Protein AF-A0AAV4Q540-F1 (afdb_monomer)

Secondary structure (DSSP, 8-state):
-HHHHHHHHS-GGGSTTHHHHHHHHHHHHHHHHHHHH--S-TTS-TT--HHHHHHHHHH----TTSPPPPP-HHHHHT-HHHHHHHHHHHHHHHHHHHHHHHHHHHHHHTS---HHHHHHHTTHHHHHHHHHHHHHHHHHHHHHHTT-S--S-HHHHHHHHHHHTTTSHHHHHHHHHHHHHHHHHSS---HHHHHHHHHHHHHHHHHHHHHHHHH---PPPGGGS---HHHHHHS-HHHHHHH--

Foldseek 3Di:
DLVLVVQQVPCPPNRNCRSVVVVVVVVVVVVVVCVLQDDPDPVPGPPDDPVVVCVVVVPDPDDPVADQFPDPVVCLVPDLLNVLVVLLVLLVVLLVVCLLPVQLVCCCPVVVDDSNVSVVVSCVVVVVVVVVVVVVVVVVVVCVVVVVDDPDPPPPVVVVCVVVVPDPDVCVSVVVSCVQCCVLPVPDNDPVSVVVVNVVSVVSNVVSVVSCVVRVDSDDDPSPDRPPPVVLVPDDPVVVVVRPD

Radius of gyration: 24.54 Å; Cα contacts (8 Å, |Δi|>4): 110; chains: 1; bounding box: 52×43×63 Å

Sequence (245 aa):
MPLTAFLCDSGLFGGWPSAFYIIGLFGCLWFIMWSTLVTDSPLTHPLISKEELRYITSNQKVNHTVKAPPVPWKKIMLSVPFWIVVLCKTCQDWSFYTMMTDLPTFFGTVLHFPIQENGFFSSLPHVIQTIVGIIVSFVADFLIRRGIFFSHFCKEILQFCVRIWRCSWLSGCLSGRMRLVGALTEEQNTLHQWRIVFIITSVLLVIASFAFIFFSSSEKQDWSDPISSEVILDLPEETKKRKTI

Mean predicted aligned error: 13.21 Å

Organism: Caerostris extrusa (NCBI:txid172846)

pLDDT: mean 71.36, std 13.21, range [33.53, 96.0]

Nearest PDB structures (foldseek):
  7eeb-assembly1_L  TM=5.251E-01  e=8.190E+00  Mus musculus

Solvent-accessible surface area (backbone atoms only — not comparable to full-atom values): 14421 Å² total; per-residue (Å²): 83,47,68,54,50,49,35,36,68,41,66,56,76,74,13,64,60,30,43,55,53,54,54,49,52,52,49,52,55,49,48,56,50,47,68,73,74,59,63,101,42,82,90,76,38,90,86,65,51,74,65,57,52,49,55,53,58,74,70,51,89,68,64,89,87,58,81,77,75,79,81,61,60,68,64,50,75,70,33,66,54,49,55,49,50,52,51,34,51,50,43,50,50,51,46,51,49,47,53,69,59,49,47,49,46,45,37,45,70,68,67,62,44,57,70,59,60,36,21,46,61,63,36,46,66,56,53,50,50,51,54,51,51,51,53,51,49,54,50,49,56,52,35,47,75,68,67,52,87,68,73,82,65,70,69,67,51,59,59,53,50,61,64,58,57,74,75,64,63,52,60,55,55,51,49,51,47,52,51,52,53,45,74,58,47,74,85,62,83,43,74,70,51,54,50,51,56,52,48,54,46,49,52,52,42,51,54,35,51,51,50,38,71,76,57,57,72,75,72,82,57,84,85,72,57,78,81,52,74,66,63,62,71,74,45,60,70,75,58,53,64,70,70,74,111

Structure (mmCIF, N/CA/C/O backbone):
data_AF-A0AAV4Q540-F1
#
_entry.id   AF-A0AAV4Q540-F1
#
loop_
_atom_site.group_PDB
_atom_site.id
_atom_site.type_symbol
_atom_site.label_atom_id
_atom_site.label_alt_id
_atom_site.label_comp_id
_atom_site.label_asym_id
_atom_site.label_entity_id
_atom_site.label_seq_id
_atom_site.pdbx_PDB_ins_code
_atom_site.Cartn_x
_atom_site.Cartn_y
_atom_site.Cartn_z
_atom_site.occupancy
_atom_site.B_iso_or_equiv
_atom_site.auth_seq_id
_atom_site.auth_comp_id
_atom_site.auth_asym_id
_atom_site.auth_atom_id
_atom_site.pdbx_PDB_model_num
ATOM 1 N N . MET A 1 1 ? 6.873 -9.665 -11.717 1.00 62.09 1 MET A N 1
ATOM 2 C CA . MET A 1 1 ? 5.972 -10.839 -11.660 1.00 62.09 1 MET A CA 1
ATOM 3 C C . MET A 1 1 ? 6.557 -11.947 -12.528 1.00 62.09 1 MET A C 1
ATOM 5 O O . MET A 1 1 ? 6.258 -12.012 -13.714 1.00 62.09 1 MET A O 1
ATOM 9 N N . PRO A 1 2 ? 7.443 -12.781 -11.966 1.00 73.62 2 PRO A N 1
ATOM 10 C CA . PRO A 1 2 ? 8.147 -13.805 -12.739 1.00 73.62 2 PRO A CA 1
ATOM 11 C C . PRO A 1 2 ? 7.210 -14.931 -13.200 1.00 73.62 2 PRO A C 1
ATOM 13 O O . PRO A 1 2 ? 7.330 -15.406 -14.321 1.00 73.62 2 PRO A O 1
ATOM 16 N N . LEU A 1 3 ? 6.215 -15.292 -12.379 1.00 76.38 3 LEU A N 1
ATOM 17 C CA . LEU A 1 3 ? 5.250 -16.346 -12.703 1.00 76.38 3 LEU A CA 1
ATOM 18 C C . LEU A 1 3 ? 4.391 -15.998 -13.925 1.00 76.38 3 LEU A C 1
ATOM 20 O O . LEU A 1 3 ? 4.213 -16.828 -14.803 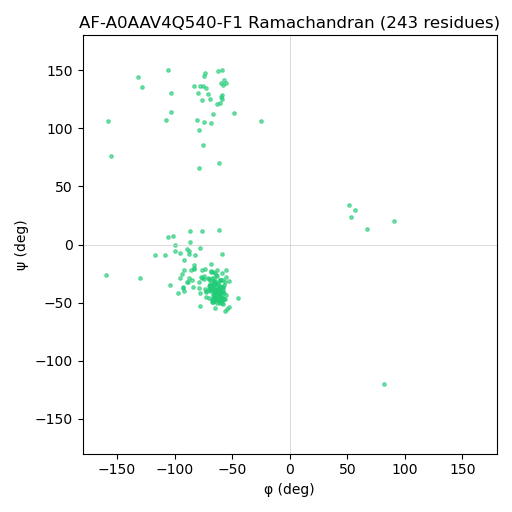1.00 76.38 3 LEU A O 1
ATOM 24 N N . THR A 1 4 ? 3.888 -14.765 -14.015 1.00 77.31 4 THR A N 1
ATOM 25 C CA . THR A 1 4 ? 3.089 -14.336 -15.173 1.00 77.31 4 THR A CA 1
ATOM 26 C C . THR A 1 4 ? 3.947 -14.205 -16.427 1.00 77.31 4 THR A C 1
ATOM 28 O O . THR A 1 4 ? 3.483 -14.553 -17.502 1.00 77.31 4 THR A O 1
ATOM 31 N N . ALA A 1 5 ? 5.202 -13.756 -16.298 1.00 74.06 5 ALA A N 1
ATOM 32 C CA . ALA A 1 5 ? 6.140 -13.701 -17.420 1.00 74.06 5 ALA A CA 1
ATOM 33 C C . ALA A 1 5 ? 6.444 -15.103 -17.974 1.00 74.06 5 ALA A C 1
ATOM 35 O O . ALA A 1 5 ? 6.421 -15.296 -19.184 1.00 74.06 5 ALA A O 1
ATOM 36 N N . PHE A 1 6 ? 6.645 -16.086 -17.092 1.00 79.50 6 PHE A N 1
ATOM 37 C CA . PHE A 1 6 ? 6.820 -17.488 -17.473 1.00 79.50 6 PHE A CA 1
ATOM 38 C C . PHE A 1 6 ? 5.565 -18.071 -18.140 1.00 79.50 6 PHE A C 1
ATOM 40 O O . PHE A 1 6 ? 5.662 -18.717 -19.178 1.00 79.50 6 PHE A O 1
ATOM 47 N N . LEU A 1 7 ? 4.380 -17.799 -17.582 1.00 77.50 7 LEU A N 1
ATOM 48 C CA . LEU A 1 7 ? 3.105 -18.284 -18.122 1.00 77.50 7 LEU A CA 1
ATOM 49 C C . LEU A 1 7 ? 2.780 -17.713 -19.509 1.00 77.50 7 LEU A C 1
ATOM 51 O O . LEU A 1 7 ? 2.202 -18.417 -20.331 1.00 77.50 7 LEU A O 1
ATOM 55 N N . CYS A 1 8 ? 3.157 -16.462 -19.784 1.00 74.62 8 CYS A N 1
ATOM 56 C CA . CYS A 1 8 ? 2.975 -15.853 -21.102 1.00 74.62 8 CYS A CA 1
ATOM 57 C C . CYS A 1 8 ? 3.883 -16.463 -22.184 1.00 74.62 8 CYS A C 1
ATOM 59 O O . CYS A 1 8 ? 3.490 -16.474 -23.348 1.00 74.62 8 CYS A O 1
ATOM 61 N N . ASP A 1 9 ? 5.076 -16.934 -21.808 1.00 73.44 9 ASP A N 1
ATOM 62 C CA . ASP A 1 9 ? 6.059 -17.544 -22.717 1.00 73.44 9 ASP A CA 1
ATOM 63 C C . ASP A 1 9 ? 5.767 -19.034 -22.955 1.00 73.44 9 ASP A C 1
ATOM 65 O O . ASP A 1 9 ? 5.882 -19.552 -24.067 1.00 73.44 9 ASP A O 1
ATOM 69 N N . SER A 1 10 ? 5.294 -19.733 -21.920 1.00 72.69 10 SER A N 1
ATOM 70 C CA . SER A 1 10 ? 4.793 -21.092 -22.069 1.00 72.69 10 SER A CA 1
ATOM 71 C C . SER A 1 10 ? 3.517 -21.063 -22.919 1.00 72.69 10 SER A C 1
ATOM 73 O O . SER A 1 10 ? 2.487 -20.578 -22.465 1.00 72.69 10 SER A O 1
ATOM 75 N N . GLY A 1 11 ? 3.534 -21.612 -24.137 1.00 71.06 11 GLY A N 1
ATOM 76 C CA . GLY A 1 11 ? 2.361 -21.678 -25.033 1.00 71.06 11 GLY A CA 1
ATOM 77 C C . GLY A 1 11 ? 1.147 -22.476 -24.507 1.00 71.06 11 GLY A C 1
ATOM 78 O O . GLY A 1 11 ? 0.224 -22.776 -25.263 1.00 71.06 11 GLY A O 1
ATOM 79 N N . LEU A 1 12 ? 1.126 -22.830 -23.220 1.00 64.62 12 LEU A N 1
ATOM 80 C CA . LEU A 1 12 ? -0.008 -23.409 -22.508 1.00 64.62 12 LEU A CA 1
ATOM 81 C C . LEU A 1 12 ? -1.214 -22.456 -22.578 1.00 64.62 12 LEU A C 1
ATOM 83 O O . LEU A 1 12 ? -1.104 -21.274 -22.276 1.00 64.62 12 LEU A O 1
ATOM 87 N N . PHE A 1 13 ? -2.377 -22.969 -22.990 1.00 66.69 13 PHE A N 1
ATOM 88 C CA . PHE A 1 13 ? -3.653 -22.231 -23.063 1.00 66.69 13 PHE A CA 1
ATOM 89 C C . PHE A 1 13 ? -3.655 -20.949 -23.924 1.00 66.69 13 PHE A C 1
ATOM 91 O O . PHE A 1 13 ? -4.435 -20.033 -23.669 1.00 66.69 13 PHE A O 1
ATOM 98 N N . GLY A 1 14 ? -2.822 -20.887 -24.970 1.00 73.94 14 GLY A N 1
ATOM 99 C CA . GLY A 1 14 ? -2.848 -19.784 -25.941 1.00 73.94 14 GLY A CA 1
ATOM 100 C C . GLY A 1 14 ? -1.928 -18.603 -25.610 1.00 73.94 14 GLY A C 1
ATOM 101 O O . GLY A 1 14 ? -2.143 -17.508 -26.129 1.00 73.94 14 GLY A O 1
ATOM 102 N N . GLY A 1 15 ? -0.908 -18.807 -24.768 1.00 81.94 15 GLY A N 1
ATOM 103 C CA . GLY A 1 15 ? 0.099 -17.793 -24.436 1.00 81.94 15 GLY A CA 1
ATOM 104 C C . GLY A 1 15 ? -0.398 -16.826 -23.363 1.00 81.94 15 GLY A C 1
ATOM 105 O O . GLY A 1 15 ? -0.749 -17.244 -22.263 1.00 81.94 15 GLY A O 1
ATOM 106 N N . TRP A 1 16 ? -0.466 -15.530 -23.676 1.00 78.88 16 TRP A N 1
ATOM 107 C CA . TRP A 1 16 ? -0.821 -14.469 -22.720 1.00 78.88 16 TRP A CA 1
ATOM 108 C C . TRP A 1 16 ? -2.184 -14.615 -21.991 1.00 78.88 16 TRP A C 1
ATOM 110 O O . TRP A 1 16 ? -2.255 -14.205 -20.828 1.00 78.88 16 TRP A O 1
ATOM 120 N N . PRO A 1 17 ? -3.260 -15.205 -22.569 1.00 87.00 17 PRO A N 1
ATOM 121 C CA . PRO A 1 17 ? -4.539 -15.367 -21.870 1.00 87.00 17 PRO A CA 1
ATOM 122 C C . PRO A 1 17 ? -4.473 -16.361 -20.700 1.00 87.00 17 PRO A C 1
ATOM 124 O O . PRO A 1 17 ? -5.275 -16.276 -19.769 1.00 87.00 17 PRO A O 1
ATOM 127 N N . SER A 1 18 ? -3.502 -17.281 -20.710 1.00 85.56 18 SER A N 1
ATOM 128 C CA . SER A 1 18 ? -3.337 -18.323 -19.686 1.00 85.56 18 SER A CA 1
ATOM 129 C C . SER A 1 18 ? -3.158 -17.747 -18.277 1.00 85.56 18 SER A C 1
ATOM 131 O O . SER A 1 18 ? -3.726 -18.265 -17.311 1.00 85.56 18 SER A O 1
ATOM 133 N N . ALA A 1 19 ? -2.452 -16.617 -18.168 1.00 84.69 19 ALA A N 1
ATOM 134 C CA . ALA A 1 19 ? -2.230 -15.913 -16.913 1.00 84.69 19 ALA A CA 1
ATOM 135 C C . ALA A 1 19 ? -3.553 -15.462 -16.268 1.00 84.69 19 ALA A C 1
ATOM 137 O O . ALA A 1 19 ? -3.707 -15.552 -15.050 1.00 84.69 19 ALA A O 1
ATOM 138 N N . PHE A 1 20 ? -4.533 -15.040 -17.074 1.00 86.81 20 PHE A N 1
ATOM 139 C CA . PHE A 1 20 ? -5.841 -14.603 -16.583 1.00 86.81 20 PHE A CA 1
ATOM 140 C C . PHE A 1 20 ? -6.693 -15.778 -16.109 1.00 86.81 20 PHE A C 1
ATOM 142 O O . PHE A 1 20 ? -7.334 -15.678 -15.063 1.00 86.81 20 PHE A O 1
ATOM 149 N N . TYR A 1 21 ? -6.671 -16.902 -16.830 1.00 89.00 21 TYR A N 1
ATOM 150 C CA . TYR A 1 21 ? -7.435 -18.089 -16.444 1.00 89.00 21 TYR A CA 1
ATOM 151 C C . TYR A 1 21 ? -6.933 -18.701 -15.134 1.00 89.00 21 TYR A C 1
ATOM 153 O O . TYR A 1 21 ? -7.740 -19.011 -14.259 1.00 89.00 21 TYR A O 1
ATOM 161 N N . ILE A 1 22 ? -5.613 -18.827 -14.963 1.00 88.38 22 ILE A N 1
ATOM 162 C CA . ILE A 1 22 ? -5.016 -19.424 -13.758 1.00 88.38 22 ILE A CA 1
ATOM 163 C C . ILE A 1 22 ? -5.273 -18.545 -12.528 1.00 88.38 22 ILE A C 1
ATOM 165 O O . ILE A 1 22 ? -5.728 -19.042 -11.496 1.00 88.38 22 ILE A O 1
ATOM 169 N N . ILE A 1 23 ? -5.028 -17.233 -12.636 1.00 88.81 23 ILE A N 1
ATOM 170 C CA . ILE A 1 23 ? -5.260 -16.289 -11.531 1.00 88.81 23 ILE A CA 1
ATOM 171 C C . ILE A 1 23 ? -6.759 -16.187 -11.217 1.00 88.81 23 ILE A C 1
ATOM 173 O O . ILE A 1 23 ? -7.139 -16.154 -10.047 1.00 88.81 23 ILE A O 1
ATOM 177 N N . GLY A 1 24 ? -7.614 -16.186 -12.244 1.00 90.88 24 GLY A N 1
ATOM 178 C CA . GLY A 1 24 ? -9.067 -16.172 -12.088 1.00 90.88 24 GLY A CA 1
ATOM 179 C C . GLY A 1 24 ? -9.589 -17.408 -11.354 1.00 90.88 24 GLY A C 1
ATOM 180 O O . GLY A 1 24 ? -10.329 -17.270 -10.382 1.00 90.88 24 GLY A O 1
ATOM 181 N N . LEU A 1 25 ? -9.146 -18.606 -11.749 1.00 93.56 25 LEU A N 1
ATOM 182 C CA . LEU A 1 25 ? -9.523 -19.858 -11.088 1.00 93.56 25 LEU A CA 1
ATOM 183 C C . LEU A 1 25 ? -9.072 -19.880 -9.623 1.00 93.56 25 LEU A C 1
ATOM 185 O O . LEU A 1 25 ? -9.858 -20.229 -8.742 1.00 93.56 25 LEU A O 1
ATOM 189 N N . PHE A 1 26 ? -7.834 -19.462 -9.353 1.00 94.00 26 PHE A N 1
ATOM 190 C CA . PHE A 1 26 ? -7.331 -19.344 -7.987 1.00 94.00 26 PHE A CA 1
ATOM 191 C C . PHE A 1 26 ? -8.172 -18.363 -7.157 1.00 94.00 26 PHE A C 1
ATOM 193 O O . PHE A 1 26 ? -8.517 -18.661 -6.015 1.00 94.00 26 PHE A O 1
ATOM 200 N N . GLY A 1 27 ? -8.577 -17.233 -7.746 1.00 93.81 27 GLY A N 1
ATOM 201 C CA . GLY A 1 27 ? -9.483 -16.271 -7.120 1.00 93.81 27 GLY A CA 1
ATOM 202 C C . GLY A 1 27 ? -10.859 -16.859 -6.793 1.00 93.81 27 GLY A C 1
ATOM 203 O O . GLY A 1 27 ? -11.367 -16.641 -5.694 1.00 93.81 27 GLY A O 1
ATOM 204 N N . CYS A 1 28 ? -11.445 -17.650 -7.697 1.00 96.00 28 CYS A N 1
ATOM 205 C CA . CYS A 1 28 ? -12.713 -18.344 -7.448 1.00 96.00 28 CYS A CA 1
ATOM 206 C C . CYS A 1 28 ? -12.598 -19.357 -6.301 1.00 96.00 28 CYS A C 1
ATOM 208 O O . CYS A 1 28 ? -13.444 -19.367 -5.407 1.00 96.00 28 CYS A O 1
ATOM 210 N N . LEU A 1 29 ? -11.540 -20.174 -6.293 1.00 95.56 29 LEU A N 1
ATOM 211 C CA . LEU A 1 29 ? -11.280 -21.133 -5.214 1.00 95.56 29 LEU A CA 1
ATOM 212 C C . LEU A 1 29 ? -11.078 -20.421 -3.870 1.00 95.56 29 LEU A C 1
ATOM 214 O O . LEU A 1 29 ? -11.658 -20.825 -2.862 1.00 95.56 29 LEU A O 1
ATOM 218 N N . TRP A 1 30 ? -10.312 -19.328 -3.869 1.00 95.25 30 TRP A N 1
ATOM 219 C CA . TRP A 1 30 ? -10.096 -18.502 -2.685 1.00 95.25 30 TRP A CA 1
ATOM 220 C C . TRP A 1 30 ? -11.396 -17.888 -2.164 1.00 95.25 30 TRP A C 1
ATOM 222 O O . TRP A 1 30 ? -11.630 -17.893 -0.960 1.00 95.25 30 TRP A O 1
ATOM 232 N N . PHE A 1 31 ? -12.264 -17.394 -3.049 1.00 94.62 31 PHE A N 1
ATOM 233 C CA . PHE A 1 31 ? -13.559 -16.837 -2.662 1.00 94.62 31 PHE A CA 1
ATOM 234 C C . PHE A 1 31 ? -14.474 -17.889 -2.029 1.00 94.62 31 PHE A C 1
ATOM 236 O O . PHE A 1 31 ? -15.053 -17.628 -0.976 1.00 94.62 31 PHE A O 1
ATOM 243 N N . ILE A 1 32 ? -14.565 -19.087 -2.618 1.00 94.88 32 ILE A N 1
ATOM 244 C CA . ILE A 1 32 ? -15.346 -20.198 -2.051 1.00 94.88 32 ILE A CA 1
ATOM 245 C C . ILE A 1 32 ? -14.818 -20.542 -0.654 1.00 94.88 32 ILE A C 1
ATOM 247 O O . ILE A 1 32 ? -15.590 -20.597 0.307 1.00 94.88 32 ILE A O 1
ATOM 251 N N . MET A 1 33 ? -13.498 -20.688 -0.513 1.00 92.12 33 MET A N 1
ATOM 252 C CA . MET A 1 33 ? -12.864 -20.932 0.781 1.00 92.12 33 MET A CA 1
ATOM 253 C C . MET A 1 33 ? -13.184 -19.809 1.781 1.00 92.12 33 MET A C 1
ATOM 255 O O . MET A 1 33 ? -13.678 -20.072 2.871 1.00 92.12 33 MET A O 1
ATOM 259 N N . TRP A 1 34 ? -12.985 -18.547 1.407 1.00 91.81 34 TRP A N 1
ATOM 260 C CA . TRP A 1 34 ? -13.239 -17.402 2.281 1.00 91.81 34 TRP A CA 1
ATOM 261 C C . TRP A 1 34 ? -14.710 -17.311 2.710 1.00 91.81 34 TRP A C 1
ATOM 263 O O . TRP A 1 34 ? -14.988 -17.104 3.886 1.00 91.81 34 TRP A O 1
ATOM 273 N N . SER A 1 35 ? -15.649 -17.552 1.790 1.00 87.50 35 SER A N 1
ATOM 274 C CA . SER A 1 35 ? -17.092 -17.504 2.067 1.00 87.50 35 SER A CA 1
ATOM 275 C C . SER A 1 35 ? -17.577 -18.573 3.051 1.00 87.50 35 SER A C 1
ATOM 277 O O . SER A 1 35 ? -18.600 -18.384 3.700 1.00 87.50 35 SER A O 1
ATOM 279 N N . THR A 1 36 ? -16.850 -19.689 3.169 1.00 86.44 36 THR A N 1
ATOM 280 C CA . THR A 1 36 ? -17.195 -20.790 4.083 1.00 86.44 36 THR A CA 1
ATOM 281 C C . THR A 1 36 ? -16.472 -20.688 5.425 1.00 86.44 36 THR A C 1
ATOM 283 O O . THR A 1 36 ? -17.010 -21.141 6.433 1.00 86.44 36 THR A O 1
ATOM 286 N N . LEU A 1 37 ? -15.274 -20.091 5.455 1.00 85.19 37 LEU A N 1
ATOM 287 C CA . LEU A 1 37 ? -14.448 -19.974 6.661 1.00 85.19 37 LEU A CA 1
ATOM 288 C C . LEU A 1 37 ? -14.647 -18.660 7.426 1.00 85.19 37 LEU A C 1
ATOM 290 O O . LEU A 1 37 ? -14.361 -18.620 8.617 1.00 85.19 37 LEU A O 1
ATOM 294 N N . VAL A 1 38 ? -15.072 -17.573 6.778 1.00 84.31 38 VAL A N 1
ATOM 295 C CA . VAL A 1 38 ? -15.145 -16.252 7.419 1.00 84.31 38 VAL A CA 1
ATOM 296 C C . VAL A 1 38 ? -16.582 -15.911 7.783 1.00 84.31 38 VAL A C 1
ATOM 298 O O . VAL A 1 38 ? -17.495 -16.010 6.970 1.00 84.31 38 VAL A O 1
ATOM 301 N N . THR A 1 39 ? -16.789 -15.499 9.031 1.00 79.94 39 THR A N 1
ATOM 302 C CA . THR A 1 39 ? -18.092 -15.085 9.556 1.00 79.94 39 THR A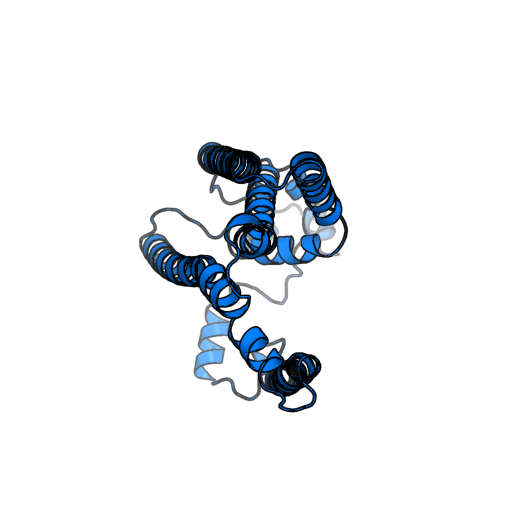 CA 1
ATOM 303 C C . THR A 1 39 ? -17.945 -13.759 10.297 1.00 79.94 39 THR A C 1
ATOM 305 O O . THR A 1 39 ? -16.939 -13.535 10.966 1.00 79.94 39 THR A O 1
ATOM 308 N N . ASP A 1 40 ? -18.956 -12.893 10.201 1.00 76.56 40 ASP A N 1
ATOM 309 C CA . ASP A 1 40 ? -18.922 -11.535 10.766 1.00 76.56 40 ASP A CA 1
ATOM 310 C C . ASP A 1 40 ? -18.891 -11.497 12.302 1.00 76.56 40 ASP A C 1
ATOM 312 O O . ASP A 1 40 ? -18.455 -10.509 12.892 1.00 76.56 40 ASP A O 1
ATOM 316 N N . SER A 1 41 ? -19.364 -12.556 12.965 1.00 71.81 41 SER A N 1
ATOM 317 C CA . SER A 1 41 ? -19.401 -12.646 14.423 1.00 71.81 41 SER A CA 1
ATOM 318 C C . SER A 1 41 ? -18.748 -13.935 14.922 1.00 71.81 41 SER A C 1
ATOM 320 O O . SER A 1 41 ? -19.052 -15.015 14.401 1.00 71.81 41 SER A O 1
ATOM 322 N N . PRO A 1 42 ? -17.911 -13.861 15.978 1.00 72.94 42 PRO A N 1
ATOM 323 C CA . PRO A 1 42 ? -17.322 -15.047 16.597 1.00 72.94 42 PRO A CA 1
ATOM 324 C C . PRO A 1 42 ? -18.386 -15.968 17.214 1.00 72.94 42 PRO A C 1
ATOM 326 O O . PRO A 1 42 ? -18.142 -17.158 17.374 1.00 72.94 42 PRO A O 1
ATOM 329 N N . LEU A 1 43 ? -19.581 -15.447 17.525 1.00 69.19 43 LEU A N 1
ATOM 330 C CA . LEU A 1 43 ? -20.689 -16.211 18.114 1.00 69.19 43 LEU A CA 1
ATOM 331 C C . LEU A 1 43 ? -21.384 -17.140 17.111 1.00 69.19 43 LEU A C 1
ATOM 333 O O . LEU A 1 43 ? -21.976 -18.140 17.506 1.00 69.19 43 LEU A O 1
ATOM 337 N N . THR A 1 44 ? -21.339 -16.796 15.825 1.00 72.31 44 THR A N 1
ATOM 338 C CA . THR A 1 44 ? -21.997 -17.542 14.742 1.00 72.31 44 THR A CA 1
ATOM 339 C C . THR A 1 44 ? -21.032 -18.453 13.987 1.00 72.31 44 THR A C 1
ATOM 341 O O . THR A 1 44 ? -21.440 -19.131 13.048 1.00 72.31 44 THR A O 1
ATOM 344 N N . HIS A 1 45 ? -19.753 -18.459 14.367 1.00 77.25 45 HIS A N 1
ATOM 345 C CA . HIS A 1 45 ? -18.716 -19.192 13.658 1.00 77.25 45 HIS A CA 1
ATOM 346 C C . HIS A 1 45 ? -18.798 -20.704 13.956 1.00 77.25 45 HIS A C 1
ATOM 348 O O . HIS A 1 45 ? -18.714 -21.099 15.120 1.00 77.25 45 HIS A O 1
ATOM 354 N N . PRO A 1 46 ? -18.916 -21.579 12.938 1.00 73.81 46 PRO A N 1
ATOM 355 C CA . PRO A 1 46 ? -19.142 -23.012 13.149 1.00 73.81 46 PRO A CA 1
ATOM 356 C C . PRO A 1 46 ? -17.910 -23.775 13.662 1.00 73.81 46 PRO A C 1
ATOM 358 O O . PRO A 1 46 ? -18.057 -24.849 14.239 1.00 73.81 46 PRO A O 1
ATOM 361 N N . LEU A 1 47 ? -16.699 -23.241 13.460 1.00 80.12 47 LEU A N 1
ATOM 362 C CA . LEU A 1 47 ? -15.432 -23.929 13.752 1.00 80.12 47 LEU A CA 1
ATOM 363 C C . LEU A 1 47 ? -14.719 -23.411 15.017 1.00 80.12 47 LEU A C 1
ATOM 365 O O . LEU A 1 47 ? -13.590 -23.816 15.282 1.00 80.12 47 LEU A O 1
ATOM 369 N N . ILE A 1 48 ? -15.336 -22.509 15.794 1.00 83.56 48 ILE A N 1
ATOM 370 C CA . ILE A 1 48 ? -14.689 -21.915 16.977 1.00 83.56 48 ILE A CA 1
ATOM 371 C C . ILE A 1 48 ? -14.811 -22.821 18.210 1.00 83.56 48 ILE A C 1
ATOM 373 O O . ILE A 1 48 ? -15.879 -23.360 18.512 1.00 83.56 48 ILE A O 1
ATOM 377 N N . SER A 1 49 ? -13.717 -22.976 18.961 1.00 85.00 49 SER A N 1
ATOM 378 C CA . SER A 1 49 ? -13.733 -23.716 20.226 1.00 85.00 49 SER A CA 1
ATOM 379 C C . SER A 1 49 ? -14.429 -22.918 21.331 1.00 85.00 49 SER A C 1
ATOM 381 O O . SER A 1 49 ? -14.303 -21.697 21.413 1.00 85.00 49 SER A O 1
ATOM 383 N N . LYS A 1 50 ? -15.107 -23.611 22.257 1.00 82.94 50 LYS A N 1
ATOM 384 C CA . LYS A 1 50 ? -15.735 -22.976 23.432 1.00 82.94 50 LYS A CA 1
ATOM 385 C C . LYS A 1 50 ? -14.718 -22.255 24.323 1.00 82.94 50 LYS A C 1
ATOM 387 O O . LYS A 1 50 ? -15.073 -21.265 24.956 1.00 82.94 50 LYS A O 1
ATOM 392 N N . GLU A 1 51 ? -13.479 -22.744 24.376 1.00 83.81 51 GLU A N 1
ATOM 393 C CA . GLU A 1 51 ? -12.403 -22.119 25.155 1.00 83.81 51 GLU A CA 1
ATOM 394 C C . GLU A 1 51 ? -11.915 -20.821 24.500 1.00 83.81 51 GLU A C 1
ATOM 396 O O . GLU A 1 51 ? -11.825 -19.786 25.154 1.00 83.81 51 GLU A O 1
ATOM 401 N N . GLU A 1 52 ? -11.699 -20.846 23.184 1.00 84.12 52 GLU A N 1
ATOM 402 C CA . GLU A 1 52 ? -11.332 -19.662 22.404 1.00 84.12 52 GLU A CA 1
ATOM 403 C C . GLU A 1 52 ? -12.439 -18.602 22.450 1.00 84.12 52 GLU A C 1
ATOM 405 O O . GLU A 1 52 ? -12.164 -17.424 22.671 1.00 84.12 52 GLU A O 1
ATOM 410 N N . LEU A 1 53 ? -13.705 -19.022 22.353 1.00 83.12 53 LEU A N 1
ATOM 411 C CA . LEU A 1 53 ? -14.851 -18.126 22.482 1.00 83.12 53 LEU A CA 1
ATOM 412 C C . LEU A 1 53 ? -14.869 -17.423 23.847 1.00 83.12 53 LEU A C 1
ATOM 414 O O . LEU A 1 53 ? -15.102 -16.214 23.912 1.00 83.12 53 LEU A O 1
ATOM 418 N N . ARG A 1 54 ? -14.597 -18.153 24.938 1.00 81.94 54 ARG A N 1
ATOM 419 C CA . ARG A 1 54 ? -14.490 -17.563 26.283 1.00 81.94 54 ARG A CA 1
ATOM 420 C C . ARG A 1 54 ? -13.315 -16.600 26.383 1.00 81.94 54 ARG A C 1
ATOM 422 O O . ARG A 1 54 ? -13.487 -15.532 26.961 1.00 81.94 54 ARG A O 1
ATOM 429 N N . TYR A 1 55 ? -12.162 -16.949 25.813 1.00 83.75 55 TYR A N 1
ATOM 430 C CA . TYR A 1 55 ? -10.983 -16.084 25.793 1.00 83.75 55 TYR A CA 1
ATOM 431 C C . TYR A 1 55 ? -11.240 -14.777 25.033 1.00 83.75 55 TYR A C 1
ATOM 433 O O . TYR A 1 55 ? -10.904 -13.699 25.519 1.00 83.75 55 TYR A O 1
ATOM 441 N N . ILE A 1 56 ? -11.871 -14.840 23.862 1.00 81.50 56 ILE A N 1
ATOM 442 C CA . ILE A 1 56 ? -12.194 -13.645 23.074 1.00 81.50 56 ILE A CA 1
ATOM 443 C C . ILE A 1 56 ? -13.226 -12.792 23.817 1.00 81.50 56 ILE A C 1
ATOM 445 O O . ILE A 1 56 ? -13.027 -11.589 23.971 1.00 81.50 56 ILE A O 1
ATOM 449 N N . THR A 1 57 ? -14.284 -13.417 24.343 1.00 78.50 57 THR A N 1
ATOM 450 C CA . THR A 1 57 ? -15.360 -12.710 25.055 1.00 78.50 57 THR A CA 1
ATOM 451 C C . THR A 1 57 ? -14.855 -12.039 26.335 1.00 78.50 57 THR A C 1
ATOM 453 O O . THR A 1 57 ? -15.248 -10.912 26.622 1.00 78.50 57 THR A O 1
ATOM 456 N N . SER A 1 58 ? -13.959 -12.682 27.094 1.00 79.31 58 SER A N 1
ATOM 457 C CA . SER A 1 58 ? -13.414 -12.122 28.341 1.00 79.31 58 SER A CA 1
ATOM 458 C C . SER A 1 58 ? -12.452 -10.955 28.113 1.00 79.31 58 SER A C 1
ATOM 460 O O . SER A 1 58 ? -12.364 -10.060 28.952 1.00 79.31 58 SER A O 1
ATOM 462 N N . ASN A 1 59 ? -11.759 -10.930 26.972 1.00 75.25 59 ASN A N 1
ATOM 463 C CA . ASN A 1 59 ? -10.859 -9.838 26.596 1.00 75.25 59 ASN A CA 1
ATOM 464 C C . ASN A 1 59 ? -11.570 -8.695 25.849 1.00 75.25 59 ASN A C 1
ATOM 466 O O . ASN A 1 59 ? -10.969 -7.642 25.610 1.00 75.25 59 ASN A O 1
ATOM 470 N N . GLN A 1 60 ? -12.842 -8.865 25.482 1.00 71.12 60 GLN A N 1
ATOM 471 C CA . GLN A 1 60 ? -13.587 -7.857 24.744 1.00 71.12 60 GLN A CA 1
ATOM 472 C C . GLN A 1 60 ? -14.107 -6.759 25.685 1.00 71.12 60 GLN A C 1
ATOM 474 O O . GLN A 1 60 ? -15.071 -6.938 26.419 1.00 71.12 60 GLN A O 1
ATOM 479 N N . LYS A 1 61 ? -13.504 -5.566 25.627 1.00 59.53 61 LYS A N 1
ATOM 480 C CA . LYS A 1 61 ? -13.904 -4.388 26.433 1.00 59.53 61 LYS A CA 1
ATOM 481 C C . LYS A 1 61 ? -15.179 -3.680 25.942 1.00 59.53 61 LYS A C 1
ATOM 483 O O . LYS A 1 61 ? -15.457 -2.556 26.351 1.00 59.53 61 LYS A O 1
ATOM 488 N N . VAL A 1 62 ? -15.929 -4.288 25.025 1.00 57.72 62 VAL A N 1
ATOM 489 C CA . VAL A 1 62 ? -17.058 -3.649 24.337 1.00 57.72 62 VAL A CA 1
ATOM 490 C C . VAL A 1 62 ? -18.364 -4.230 24.861 1.00 57.72 62 VAL A C 1
ATOM 492 O O . VAL A 1 62 ? -18.731 -5.353 24.521 1.00 57.72 62 VAL A O 1
ATOM 495 N N . ASN A 1 63 ? -19.091 -3.437 25.648 1.00 55.88 63 ASN A N 1
ATOM 496 C CA . ASN A 1 63 ? -20.493 -3.703 25.950 1.00 55.88 63 ASN A CA 1
ATOM 497 C C . ASN A 1 63 ? -21.310 -3.503 24.667 1.00 55.88 63 ASN A C 1
ATOM 499 O O . ASN A 1 63 ? -21.576 -2.371 24.269 1.00 55.88 63 ASN A O 1
ATOM 503 N N . HIS A 1 64 ? -21.742 -4.595 24.032 1.00 55.56 64 HIS A N 1
ATOM 504 C CA . HIS A 1 64 ? -22.596 -4.567 22.832 1.00 55.56 64 HIS A CA 1
ATOM 505 C C . HIS A 1 64 ? -23.946 -3.845 23.028 1.00 55.56 64 HIS A C 1
ATOM 507 O O . HIS A 1 64 ? -24.677 -3.630 22.065 1.00 55.56 64 HIS A O 1
ATOM 513 N N . THR A 1 65 ? -24.290 -3.476 24.263 1.00 52.56 65 THR A N 1
ATOM 514 C CA . THR A 1 65 ? -25.512 -2.751 24.625 1.00 52.56 65 THR A CA 1
ATOM 515 C C . THR A 1 65 ? -25.404 -1.237 24.434 1.00 52.56 65 THR A C 1
ATOM 517 O O . THR A 1 65 ? -26.433 -0.567 24.352 1.00 52.56 65 THR A O 1
ATOM 520 N N . VAL A 1 66 ? -24.192 -0.680 24.332 1.00 58.47 66 VAL A N 1
ATOM 521 C CA . VAL A 1 66 ? -23.976 0.762 24.151 1.00 58.47 66 VAL A CA 1
ATOM 522 C C . VAL A 1 66 ? -23.629 1.027 22.690 1.00 58.47 66 VAL A C 1
ATOM 524 O O . VAL A 1 66 ? -22.578 0.613 22.205 1.00 58.47 66 VAL A O 1
ATOM 527 N N . LYS A 1 67 ? -24.510 1.734 21.971 1.00 57.22 67 LYS A N 1
ATOM 528 C CA . LYS A 1 67 ? -24.186 2.232 20.628 1.00 57.22 67 LYS A CA 1
ATOM 529 C C . LYS A 1 67 ? -22.972 3.153 20.733 1.00 57.22 67 LYS A C 1
ATOM 531 O O . LYS A 1 67 ? -22.973 4.089 21.531 1.00 57.22 67 LYS A O 1
ATOM 536 N N . ALA A 1 68 ? -21.947 2.880 19.927 1.00 62.66 68 ALA A N 1
ATOM 537 C CA . ALA A 1 68 ? -20.778 3.742 19.849 1.00 62.66 68 ALA A CA 1
ATOM 538 C C 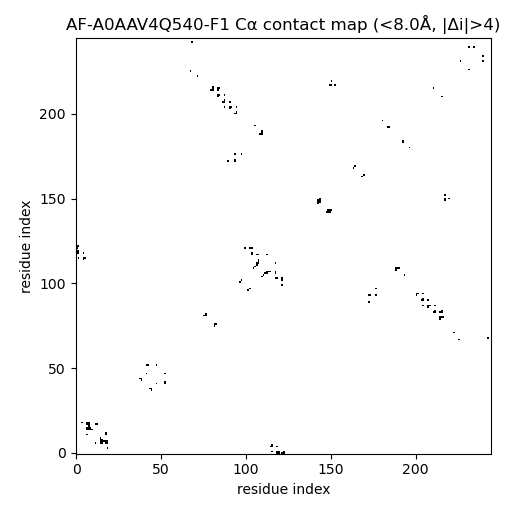. ALA A 1 68 ? -21.217 5.179 19.507 1.00 62.66 68 ALA A C 1
ATOM 540 O O . ALA A 1 68 ? -22.109 5.357 18.667 1.00 62.66 68 ALA A O 1
ATOM 541 N N . PRO A 1 69 ? -20.624 6.204 20.143 1.00 67.44 69 PRO A N 1
ATOM 542 C CA . PRO A 1 69 ? -20.925 7.583 19.797 1.00 67.44 69 PRO A CA 1
ATOM 543 C C . PRO A 1 69 ? -20.606 7.838 18.313 1.00 67.44 69 PRO A C 1
ATOM 545 O O . PRO A 1 69 ? -19.708 7.202 17.753 1.00 67.44 69 PRO A O 1
ATOM 548 N N . PRO A 1 70 ? -21.325 8.764 17.654 1.00 69.62 70 PRO A N 1
ATOM 549 C CA . PRO A 1 70 ? -21.089 9.070 16.250 1.00 69.62 70 PRO A CA 1
ATOM 550 C C . PRO A 1 70 ? -19.644 9.525 16.033 1.00 69.62 70 PRO A C 1
ATOM 552 O O . PRO A 1 70 ? -19.117 10.334 16.801 1.00 69.62 70 PRO A O 1
ATOM 555 N N . VAL A 1 71 ? -19.020 9.022 14.962 1.00 73.31 71 VAL A N 1
ATOM 556 C CA . VAL A 1 71 ? -17.621 9.323 14.644 1.00 73.31 71 VAL A CA 1
ATOM 557 C C . VAL A 1 71 ? -17.453 10.837 14.437 1.00 73.31 71 VAL A C 1
ATOM 559 O O . VAL A 1 71 ? -18.104 11.425 13.568 1.00 73.31 71 VAL A O 1
ATOM 562 N N . PRO A 1 72 ? -16.585 11.503 15.213 1.00 77.69 72 PRO A N 1
ATOM 563 C CA . PRO A 1 72 ? -16.416 12.958 15.191 1.00 77.69 72 PRO A CA 1
ATOM 564 C C . PRO A 1 72 ? -15.557 13.447 14.004 1.00 77.69 72 PRO A C 1
ATOM 566 O O . PRO A 1 72 ? -14.486 14.028 14.182 1.00 77.69 72 PRO A O 1
ATOM 569 N N . TRP A 1 73 ? -16.061 13.281 12.778 1.00 76.75 73 TRP A N 1
ATOM 570 C CA . TRP A 1 73 ? -15.380 13.592 11.507 1.00 76.75 73 TRP A CA 1
ATOM 571 C C . TRP A 1 73 ? -14.654 14.936 11.462 1.00 76.75 73 TRP A C 1
ATOM 573 O O . TRP A 1 73 ? -13.508 15.012 11.027 1.00 76.75 73 TRP A O 1
ATOM 583 N N . LYS A 1 74 ? -15.308 16.006 11.927 1.00 73.88 74 LYS A N 1
ATOM 584 C CA . LYS A 1 74 ? -14.731 17.357 11.897 1.00 73.88 74 LYS A CA 1
ATOM 585 C C . LYS A 1 74 ? -13.472 17.441 12.750 1.00 73.88 74 LYS A C 1
ATOM 587 O O . LYS A 1 74 ? -12.465 17.965 12.302 1.00 73.88 74 LYS A O 1
ATOM 592 N N . LYS A 1 75 ? -13.506 16.874 13.955 1.00 72.69 75 LYS A N 1
ATOM 593 C CA . LYS A 1 75 ? -12.342 16.871 14.840 1.00 72.69 75 LYS A CA 1
ATOM 594 C C . LYS A 1 75 ? -11.193 16.029 14.232 1.00 72.69 75 LYS A C 1
ATOM 596 O O . LYS A 1 75 ? -10.046 16.420 14.389 1.00 72.69 75 LYS A O 1
ATOM 601 N N . ILE A 1 76 ? -11.485 14.952 13.475 1.00 77.81 76 ILE A N 1
ATOM 602 C CA . ILE A 1 76 ? -10.478 14.107 12.775 1.00 77.81 76 ILE A CA 1
ATOM 603 C C . ILE A 1 76 ? -9.782 14.922 11.704 1.00 77.81 76 ILE A C 1
ATOM 605 O O . ILE A 1 76 ? -8.561 15.065 11.731 1.00 77.81 76 ILE A O 1
ATOM 609 N N . MET A 1 77 ? -10.568 15.523 10.818 1.00 76.19 77 MET A N 1
ATOM 610 C CA . MET A 1 77 ? -10.038 16.290 9.698 1.00 76.19 77 MET A CA 1
ATOM 611 C C . MET A 1 77 ? -9.340 17.585 10.123 1.00 76.19 77 MET A C 1
ATOM 613 O O . MET A 1 77 ? -8.513 18.083 9.374 1.00 76.19 77 MET A O 1
ATOM 617 N N . LEU A 1 78 ? -9.651 18.152 11.291 1.00 79.75 78 LEU A N 1
ATOM 618 C CA . LEU A 1 78 ? -8.950 19.334 11.807 1.00 79.75 78 LEU A CA 1
ATOM 619 C C . LEU A 1 78 ? -7.718 18.995 12.662 1.00 79.75 78 LEU A C 1
ATOM 621 O O . LEU A 1 78 ? -7.005 19.904 13.079 1.00 79.75 78 LEU A O 1
ATOM 625 N N . SER A 1 79 ? -7.445 17.716 12.927 1.00 79.06 79 SER A N 1
ATOM 626 C CA . SER A 1 79 ? -6.295 17.327 13.744 1.00 79.06 79 SER A CA 1
ATOM 627 C C . SER A 1 79 ? -4.985 17.389 12.946 1.00 79.06 79 SER A C 1
ATOM 629 O O . SER A 1 79 ? -4.905 16.938 11.804 1.00 79.06 79 SER A O 1
ATOM 631 N N . VAL A 1 80 ? -3.928 17.935 13.555 1.00 78.75 80 VAL A N 1
ATOM 632 C CA . VAL A 1 80 ? -2.584 17.987 12.950 1.00 78.75 80 VAL A CA 1
ATOM 633 C C . VAL A 1 80 ? -2.022 16.582 12.674 1.00 78.75 80 VAL A C 1
ATOM 635 O O . VAL A 1 80 ? -1.561 16.358 11.553 1.00 78.75 80 VAL A O 1
ATOM 638 N N . PRO A 1 81 ? -2.120 15.598 13.598 1.00 75.25 81 PRO A N 1
ATOM 639 C CA . PRO A 1 81 ? -1.633 14.242 13.339 1.00 75.25 81 PRO A CA 1
ATOM 640 C C . PRO A 1 81 ? -2.274 13.592 12.108 1.00 75.25 81 PRO A C 1
ATOM 642 O O . PRO A 1 81 ? -1.598 12.880 11.369 1.00 75.25 81 PRO A O 1
ATOM 645 N N . PHE A 1 82 ? -3.552 13.878 11.834 1.00 76.31 82 PHE A N 1
ATOM 646 C CA . PHE A 1 82 ? -4.229 13.383 10.637 1.00 76.31 82 PHE A CA 1
ATOM 647 C C . PHE A 1 82 ? -3.563 13.889 9.352 1.00 76.31 82 PHE A C 1
ATOM 649 O O . PHE A 1 82 ? -3.229 13.081 8.487 1.00 76.31 82 PHE A O 1
ATOM 656 N N . TRP A 1 83 ? -3.300 15.194 9.231 1.00 78.31 83 TRP A N 1
ATOM 657 C CA . TRP A 1 83 ? -2.673 15.763 8.030 1.00 78.31 83 TRP A CA 1
ATOM 658 C C . TRP A 1 83 ? -1.237 15.289 7.816 1.00 78.31 83 TRP A C 1
ATOM 660 O O . TRP A 1 83 ? -0.846 15.015 6.680 1.00 78.31 83 TRP A O 1
ATOM 670 N N . ILE A 1 84 ? -0.468 15.133 8.895 1.00 74.56 84 ILE A N 1
ATOM 671 C CA . ILE A 1 84 ? 0.899 14.602 8.831 1.00 74.56 84 ILE A CA 1
ATOM 672 C C . ILE A 1 84 ? 0.885 13.160 8.322 1.00 74.56 84 ILE A C 1
ATOM 674 O O . ILE A 1 84 ? 1.636 12.820 7.408 1.00 74.56 84 ILE A O 1
ATOM 678 N N . VAL A 1 85 ? -0.013 12.322 8.844 1.00 74.31 85 VAL A N 1
ATOM 679 C CA . VAL A 1 85 ? -0.166 10.933 8.388 1.00 74.31 85 VAL A CA 1
ATOM 680 C C . VAL A 1 85 ? -0.632 10.865 6.933 1.00 74.31 85 VAL A C 1
ATOM 682 O O . VAL A 1 85 ? -0.091 10.074 6.158 1.00 74.31 85 VAL A O 1
ATOM 685 N N . VAL A 1 86 ? -1.592 11.705 6.535 1.00 76.75 86 VAL A N 1
ATOM 686 C CA . VAL A 1 86 ? -2.070 11.790 5.145 1.00 76.75 86 VAL A CA 1
ATOM 687 C C . VAL A 1 86 ? -0.923 12.135 4.196 1.00 76.75 86 VAL A C 1
ATOM 689 O O . VAL A 1 86 ? -0.758 11.461 3.175 1.00 76.75 86 VAL A O 1
ATOM 692 N N . LEU A 1 87 ? -0.101 13.129 4.540 1.00 78.75 87 LEU A N 1
ATOM 693 C CA . LEU A 1 87 ? 1.083 13.499 3.764 1.00 78.75 87 LEU A CA 1
ATOM 694 C C . LEU A 1 87 ? 2.059 12.321 3.645 1.00 78.75 87 LEU A C 1
ATOM 696 O O . LEU A 1 87 ? 2.448 11.954 2.537 1.00 78.75 87 LEU A O 1
ATOM 700 N N . CYS A 1 88 ? 2.400 11.681 4.765 1.00 73.31 88 CYS A N 1
ATOM 701 C CA . CYS A 1 88 ? 3.351 10.569 4.792 1.00 73.31 88 CYS A CA 1
ATOM 702 C C . CYS A 1 88 ? 2.886 9.389 3.940 1.00 73.31 88 CYS A C 1
ATOM 704 O O . CYS A 1 88 ? 3.655 8.867 3.129 1.00 73.31 88 CYS A O 1
ATOM 706 N N . LYS A 1 89 ? 1.613 9.000 4.074 1.00 74.88 89 LYS A N 1
ATOM 707 C CA . LYS A 1 89 ? 1.040 7.900 3.298 1.00 74.88 89 LYS A CA 1
ATOM 708 C C . LYS A 1 89 ? 1.017 8.229 1.808 1.00 74.88 89 LYS A C 1
ATOM 710 O O . LYS A 1 89 ? 1.388 7.390 0.997 1.00 74.88 89 LYS A O 1
ATOM 715 N N . THR A 1 90 ? 0.675 9.466 1.458 1.00 74.38 90 THR A N 1
ATOM 716 C CA . THR A 1 90 ? 0.674 9.931 0.064 1.00 74.38 90 THR A CA 1
ATOM 717 C C . THR A 1 90 ? 2.077 9.891 -0.550 1.00 74.38 90 THR A C 1
ATOM 719 O O . THR A 1 90 ? 2.241 9.403 -1.668 1.00 74.38 90 THR A O 1
ATOM 722 N N . CYS A 1 91 ? 3.107 10.336 0.174 1.00 76.50 91 CYS A N 1
ATOM 723 C CA . CYS A 1 91 ? 4.500 10.261 -0.284 1.00 76.50 91 CYS A CA 1
ATOM 724 C C . CYS A 1 91 ? 4.995 8.812 -0.425 1.00 76.50 91 CYS A C 1
ATOM 726 O O . CYS A 1 91 ? 5.698 8.482 -1.386 1.00 76.50 91 CYS A O 1
ATOM 728 N N . GLN A 1 92 ? 4.609 7.936 0.506 1.00 75.94 92 GLN A N 1
ATOM 729 C CA . GLN A 1 92 ? 4.917 6.509 0.435 1.00 75.94 92 GLN A CA 1
ATOM 730 C C . GLN A 1 92 ? 4.268 5.863 -0.794 1.00 75.94 92 GLN A C 1
ATOM 732 O O . GLN A 1 92 ? 4.922 5.116 -1.518 1.00 75.94 92 GLN A O 1
ATOM 737 N N . ASP A 1 93 ? 3.005 6.190 -1.051 1.00 76.25 93 ASP A N 1
ATOM 738 C CA . ASP A 1 93 ? 2.240 5.669 -2.179 1.00 76.25 93 ASP A CA 1
ATOM 739 C C . ASP A 1 93 ? 2.797 6.143 -3.516 1.00 76.25 93 ASP A C 1
ATOM 741 O O . ASP A 1 93 ? 2.976 5.335 -4.427 1.00 76.25 93 ASP A O 1
ATOM 745 N N . TRP A 1 94 ? 3.154 7.426 -3.616 1.00 76.81 94 TRP A N 1
ATOM 746 C CA . TRP A 1 94 ? 3.874 7.961 -4.770 1.00 76.81 94 TRP A CA 1
ATOM 747 C C . TRP A 1 94 ? 5.136 7.144 -5.049 1.00 76.81 94 TRP A C 1
ATOM 749 O O . TRP A 1 94 ? 5.318 6.641 -6.156 1.00 76.81 94 TRP A O 1
ATOM 759 N N . SER A 1 95 ? 5.987 6.978 -4.034 1.00 78.50 95 SER A N 1
ATOM 760 C CA . SER A 1 95 ? 7.273 6.287 -4.166 1.00 78.50 95 SER A CA 1
ATOM 761 C C . SER A 1 95 ? 7.098 4.818 -4.549 1.00 78.50 95 SER A C 1
ATOM 763 O O . SER A 1 95 ? 7.813 4.310 -5.413 1.00 78.50 95 SER A O 1
ATOM 765 N N . PHE A 1 96 ? 6.114 4.147 -3.946 1.00 78.50 96 PHE A N 1
ATOM 766 C CA . PHE A 1 96 ? 5.775 2.764 -4.257 1.00 78.50 96 PHE A CA 1
ATOM 767 C C . PHE A 1 96 ? 5.328 2.609 -5.714 1.00 78.50 96 PHE A C 1
ATOM 769 O O . PHE A 1 96 ? 5.829 1.734 -6.419 1.00 78.50 96 PHE A O 1
ATOM 776 N N . TYR A 1 97 ? 4.434 3.477 -6.196 1.00 77.56 97 TYR A N 1
ATOM 777 C CA . TYR A 1 97 ? 3.945 3.411 -7.573 1.00 77.56 97 TYR A CA 1
ATOM 778 C C . TYR A 1 97 ? 4.996 3.799 -8.612 1.00 77.56 97 TYR A C 1
ATOM 780 O O . TYR A 1 97 ? 5.051 3.157 -9.663 1.00 77.56 97 TYR A O 1
ATOM 788 N N . THR A 1 98 ? 5.839 4.796 -8.327 1.00 77.81 98 THR A N 1
ATOM 789 C CA . THR A 1 98 ? 7.030 5.104 -9.133 1.00 77.81 98 THR A CA 1
ATOM 790 C C . THR A 1 98 ? 7.885 3.850 -9.254 1.00 77.81 98 THR A C 1
ATOM 792 O O . THR A 1 98 ? 8.068 3.352 -10.355 1.00 77.81 98 THR A O 1
ATOM 795 N N . MET A 1 99 ? 8.293 3.232 -8.144 1.00 77.31 99 MET A N 1
ATOM 796 C CA . MET A 1 99 ? 9.115 2.020 -8.207 1.00 77.31 99 MET A CA 1
ATOM 797 C C . MET A 1 99 ? 8.417 0.866 -8.946 1.00 77.31 99 MET A C 1
ATOM 799 O O . MET A 1 99 ? 9.052 0.157 -9.711 1.00 77.31 99 MET A O 1
ATOM 803 N N . MET A 1 100 ? 7.106 0.686 -8.780 1.00 78.56 100 MET A N 1
ATOM 804 C CA . MET A 1 100 ? 6.372 -0.404 -9.433 1.00 78.56 100 MET A CA 1
ATOM 805 C C . MET A 1 100 ? 6.248 -0.229 -10.958 1.00 78.56 100 MET A C 1
ATOM 807 O O . MET A 1 100 ? 6.225 -1.220 -11.684 1.00 78.56 100 MET A O 1
ATOM 811 N N . THR A 1 101 ? 6.127 1.007 -11.450 1.00 78.88 101 THR A N 1
ATOM 812 C CA . THR A 1 101 ? 5.830 1.289 -12.873 1.00 78.88 101 THR A CA 1
ATOM 813 C C . THR A 1 101 ? 7.045 1.762 -13.666 1.00 78.88 101 THR A C 1
ATOM 815 O O . THR A 1 101 ? 7.214 1.398 -14.830 1.00 78.88 101 THR A O 1
ATOM 818 N N . ASP A 1 102 ? 7.925 2.515 -13.022 1.00 79.19 102 ASP A N 1
ATOM 819 C CA . ASP A 1 102 ? 9.071 3.147 -13.655 1.00 79.19 102 ASP A CA 1
ATOM 820 C C . ASP A 1 102 ? 10.297 2.223 -13.652 1.00 79.19 102 ASP A C 1
ATOM 822 O O . ASP A 1 102 ? 11.069 2.222 -14.608 1.00 79.19 102 ASP A O 1
ATOM 826 N N . LEU A 1 103 ? 10.449 1.368 -12.630 1.00 80.62 103 LEU A N 1
ATOM 827 C CA . LEU A 1 103 ? 11.559 0.409 -12.543 1.00 80.62 103 LEU A CA 1
ATOM 828 C C . LEU A 1 103 ? 11.555 -0.617 -13.692 1.00 80.62 103 LEU A C 1
ATOM 830 O O . LEU A 1 103 ? 12.601 -0.775 -14.327 1.00 80.62 103 LEU A O 1
ATOM 834 N N . PRO A 1 104 ? 10.422 -1.268 -14.042 1.00 78.06 104 PRO A N 1
ATOM 835 C CA . PRO A 1 104 ? 10.407 -2.201 -15.166 1.00 78.06 104 PRO A CA 1
ATOM 836 C C . PRO A 1 104 ? 10.636 -1.497 -16.506 1.00 78.06 104 PRO A C 1
ATOM 838 O O . PRO A 1 104 ? 11.231 -2.082 -17.412 1.00 78.06 104 PRO A O 1
ATOM 841 N N . THR A 1 105 ? 10.177 -0.246 -16.624 1.00 79.19 105 THR A N 1
ATOM 842 C CA . THR A 1 105 ? 10.378 0.589 -17.813 1.00 79.19 105 THR A CA 1
ATOM 843 C C . THR A 1 105 ? 11.854 0.939 -17.966 1.00 79.19 105 THR A C 1
ATOM 845 O O . THR A 1 105 ? 12.410 0.704 -19.029 1.00 79.19 105 THR A O 1
ATOM 848 N N . PHE A 1 106 ? 12.522 1.390 -16.901 1.00 80.19 106 PHE A N 1
ATOM 849 C CA . PHE A 1 106 ? 13.957 1.681 -16.891 1.00 80.19 106 PHE A CA 1
ATOM 850 C C . PHE A 1 106 ? 14.809 0.467 -17.298 1.00 80.19 106 PHE A C 1
ATOM 852 O O . PHE A 1 106 ? 15.684 0.581 -18.160 1.00 80.19 106 PHE A O 1
ATOM 859 N N . PHE A 1 107 ? 14.532 -0.712 -16.730 1.00 79.88 107 PHE A N 1
ATOM 860 C CA . PHE A 1 107 ? 15.249 -1.940 -17.088 1.00 79.88 107 PHE A CA 1
ATOM 861 C C . PHE A 1 107 ? 15.003 -2.379 -18.537 1.00 79.88 107 PHE A C 1
ATOM 863 O O . PHE A 1 107 ? 15.920 -2.893 -19.176 1.00 79.88 107 PHE A O 1
ATOM 870 N N . GLY A 1 108 ? 13.801 -2.152 -19.073 1.00 73.88 108 GLY A N 1
ATOM 871 C CA . GLY A 1 108 ? 13.475 -2.482 -20.461 1.00 73.88 108 GLY A CA 1
ATOM 872 C C . GLY A 1 108 ? 14.023 -1.484 -21.488 1.00 73.88 108 GLY A C 1
ATOM 873 O O . GLY A 1 108 ? 14.522 -1.897 -22.533 1.00 73.88 108 GLY A O 1
ATOM 874 N N . THR A 1 109 ? 13.943 -0.179 -21.218 1.00 75.44 109 THR A N 1
ATOM 875 C CA . THR A 1 109 ? 14.252 0.871 -22.206 1.00 75.44 109 THR A CA 1
ATOM 876 C C . THR A 1 109 ? 15.695 1.355 -22.158 1.00 75.44 109 THR A C 1
ATOM 878 O O . THR A 1 109 ? 16.259 1.628 -23.211 1.00 75.44 109 THR A O 1
ATOM 881 N N . VAL A 1 110 ? 16.295 1.462 -20.969 1.00 76.94 110 VAL A N 1
ATOM 882 C CA . VAL A 1 110 ? 17.657 1.999 -20.793 1.00 76.94 110 VAL A CA 1
ATOM 883 C C . VAL A 1 110 ? 18.683 0.876 -20.701 1.00 76.94 110 VAL A C 1
ATOM 885 O O . VAL A 1 110 ? 19.768 0.980 -21.265 1.00 76.94 110 VAL A O 1
ATOM 888 N N . LEU A 1 111 ? 18.348 -0.193 -19.974 1.00 76.19 111 LEU A N 1
ATOM 889 C CA . LEU A 1 111 ? 19.261 -1.312 -19.722 1.00 76.19 111 LEU A CA 1
ATOM 890 C C . LEU A 1 111 ? 19.072 -2.478 -20.707 1.00 76.19 111 LEU A C 1
ATOM 892 O O . LEU A 1 111 ? 19.880 -3.401 -20.715 1.00 76.19 111 LEU A O 1
ATOM 896 N N . HIS A 1 112 ? 18.030 -2.412 -21.547 1.00 78.62 112 HIS A N 1
ATOM 897 C CA . HIS A 1 112 ? 17.690 -3.393 -22.585 1.00 78.62 112 HIS A CA 1
ATOM 898 C C . HIS A 1 112 ? 17.623 -4.848 -22.092 1.00 78.62 112 HIS A C 1
ATOM 900 O O . HIS A 1 112 ? 17.948 -5.777 -22.833 1.00 78.62 112 HIS A O 1
ATOM 906 N N . PHE A 1 113 ? 17.187 -5.069 -20.848 1.00 77.00 113 PHE A N 1
ATOM 907 C CA . PHE A 1 113 ? 17.052 -6.422 -20.319 1.00 77.00 113 PHE A CA 1
ATOM 908 C C . PHE A 1 113 ? 15.836 -7.160 -20.896 1.00 77.00 113 PHE A C 1
ATOM 910 O O . PHE A 1 113 ? 14.778 -6.554 -21.101 1.00 77.00 113 PHE A O 1
ATOM 917 N N . PRO A 1 114 ? 15.944 -8.488 -21.102 1.00 77.56 114 PRO A N 1
ATOM 918 C CA . PRO A 1 114 ? 14.809 -9.308 -21.496 1.00 77.56 114 PRO A CA 1
ATOM 919 C C . PRO A 1 114 ? 13.720 -9.286 -20.413 1.00 77.56 114 PRO A C 1
ATOM 921 O O . PRO A 1 114 ? 13.984 -9.163 -19.213 1.00 77.56 114 PRO A O 1
ATOM 924 N N . ILE A 1 115 ? 12.463 -9.415 -20.842 1.00 71.88 115 ILE A N 1
ATOM 925 C CA . ILE A 1 115 ? 11.267 -9.229 -20.002 1.00 71.88 115 ILE A CA 1
ATOM 926 C C . ILE A 1 115 ? 11.248 -10.203 -18.804 1.00 71.88 115 ILE A C 1
ATOM 928 O O . ILE A 1 115 ? 10.753 -9.858 -17.728 1.00 71.88 115 ILE A O 1
ATOM 932 N N . GLN A 1 116 ? 11.829 -11.395 -18.962 1.00 70.38 116 GLN A N 1
ATOM 933 C CA . GLN A 1 116 ? 11.919 -12.437 -17.938 1.00 70.38 116 GLN A CA 1
ATOM 934 C C . GLN A 1 116 ? 12.825 -12.017 -16.769 1.00 70.38 116 GLN A C 1
ATOM 936 O O . GLN A 1 116 ? 12.406 -12.074 -15.610 1.00 70.38 116 GLN A O 1
ATOM 941 N N . GLU A 1 117 ? 14.035 -11.533 -17.063 1.00 76.56 117 GLU A N 1
ATOM 942 C CA . GLU A 1 117 ? 14.980 -11.050 -16.046 1.00 76.56 117 GLU A CA 1
ATOM 943 C C . GLU A 1 117 ? 14.486 -9.747 -15.415 1.00 76.56 117 GLU A C 1
ATOM 945 O O . GLU A 1 117 ? 14.521 -9.593 -14.193 1.00 76.56 117 GLU A O 1
ATOM 950 N N . ASN A 1 118 ? 13.909 -8.852 -16.222 1.00 75.31 118 ASN A N 1
ATOM 951 C CA . ASN A 1 118 ? 13.265 -7.632 -15.740 1.00 75.31 118 ASN A CA 1
ATOM 952 C C . ASN A 1 118 ? 12.173 -7.937 -14.693 1.00 75.31 118 ASN A C 1
ATOM 954 O O . ASN A 1 118 ? 12.096 -7.305 -13.635 1.00 75.31 118 ASN A O 1
ATOM 958 N N . GLY A 1 119 ? 11.349 -8.957 -14.953 1.00 74.38 119 GLY A N 1
ATOM 959 C CA . GLY A 1 119 ? 10.290 -9.405 -14.051 1.00 74.38 119 GLY A CA 1
ATOM 960 C C . GLY A 1 119 ? 10.793 -9.986 -12.725 1.00 74.38 119 GLY A C 1
ATOM 961 O O . GLY A 1 119 ? 10.067 -9.884 -11.724 1.00 74.38 119 GLY A O 1
ATOM 962 N N . PHE A 1 120 ? 11.999 -10.564 -12.717 1.00 81.31 120 PHE A N 1
ATOM 963 C CA . PHE A 1 120 ? 12.697 -11.051 -11.525 1.00 81.31 120 PHE A CA 1
ATOM 964 C C . PHE A 1 12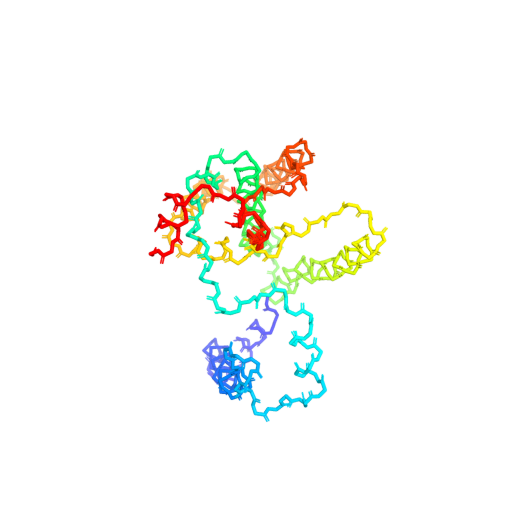0 ? 13.329 -9.896 -10.739 1.00 81.31 120 PHE A C 1
ATOM 966 O O . PHE A 1 120 ? 12.998 -9.715 -9.563 1.00 81.31 120 PHE A O 1
ATOM 973 N N . PHE A 1 121 ? 14.137 -9.048 -11.383 1.00 79.19 121 PHE A N 1
ATOM 974 C CA . PHE A 1 121 ? 14.790 -7.907 -10.731 1.00 79.19 121 PHE A CA 1
ATOM 975 C C . PHE A 1 121 ? 13.786 -6.908 -10.155 1.00 79.19 121 PHE A C 1
ATOM 977 O O . PHE A 1 121 ? 13.951 -6.450 -9.026 1.00 79.19 121 PHE A O 1
ATOM 984 N N . SER A 1 122 ? 12.686 -6.650 -10.863 1.00 80.19 122 SER A N 1
ATOM 985 C CA . SER A 1 122 ? 11.614 -5.772 -10.384 1.00 80.19 122 SER A CA 1
ATOM 986 C C . SER A 1 122 ? 10.840 -6.355 -9.192 1.00 80.19 122 SER A C 1
ATOM 988 O O . SER A 1 122 ? 10.148 -5.625 -8.491 1.00 80.19 122 SER A O 1
ATOM 990 N N . SER A 1 123 ? 10.946 -7.663 -8.921 1.00 83.56 123 SER A N 1
ATOM 991 C CA . SER A 1 123 ? 10.323 -8.286 -7.743 1.00 83.56 123 SER A CA 1
ATOM 992 C C . SER A 1 123 ? 11.183 -8.205 -6.477 1.00 83.56 123 SER A C 1
ATOM 994 O O . SER A 1 123 ? 10.634 -8.242 -5.375 1.00 83.56 123 SER A O 1
ATOM 996 N N . LEU A 1 124 ? 12.505 -8.027 -6.611 1.00 84.94 124 LEU A N 1
ATOM 997 C CA . LEU A 1 124 ? 13.436 -7.972 -5.477 1.00 84.94 124 LEU A CA 1
ATOM 998 C C . LEU A 1 124 ? 13.104 -6.865 -4.465 1.00 84.94 124 LEU A C 1
ATOM 1000 O O . LEU A 1 124 ? 13.043 -7.184 -3.275 1.00 84.94 124 LEU A O 1
ATOM 1004 N N . PRO A 1 125 ? 12.828 -5.604 -4.869 1.00 81.75 125 PRO A N 1
ATOM 1005 C CA . PRO A 1 125 ? 12.478 -4.554 -3.914 1.00 81.75 125 PRO A CA 1
ATOM 1006 C C . PRO A 1 125 ? 11.249 -4.915 -3.076 1.00 81.75 125 PRO A C 1
ATOM 1008 O O . PRO A 1 125 ? 11.215 -4.636 -1.881 1.00 81.75 125 PRO A O 1
ATOM 1011 N N . HIS A 1 126 ? 10.268 -5.593 -3.675 1.00 80.06 126 HIS A N 1
ATOM 1012 C CA . HIS A 1 126 ? 9.051 -6.014 -2.986 1.00 80.06 126 HIS A CA 1
ATOM 1013 C C . HIS A 1 126 ? 9.303 -7.164 -2.008 1.00 80.06 126 HIS A C 1
ATOM 1015 O O . HIS A 1 126 ? 8.788 -7.134 -0.894 1.00 80.06 126 HIS A O 1
ATOM 1021 N N . VAL A 1 127 ? 10.137 -8.142 -2.374 1.00 84.44 127 VAL A N 1
ATOM 1022 C CA . VAL A 1 127 ? 10.523 -9.235 -1.464 1.00 84.44 127 VAL A CA 1
ATOM 1023 C C . VAL A 1 127 ? 11.288 -8.687 -0.259 1.00 84.44 127 VAL A C 1
ATOM 1025 O O . VAL A 1 127 ? 10.967 -9.024 0.882 1.00 84.44 127 VAL A O 1
ATOM 1028 N N . ILE A 1 128 ? 12.254 -7.795 -0.498 1.00 83.50 128 ILE A N 1
ATOM 1029 C CA . ILE A 1 128 ? 13.006 -7.123 0.568 1.00 83.50 128 ILE A CA 1
ATOM 1030 C C . ILE A 1 128 ? 12.045 -6.330 1.461 1.00 83.50 128 ILE A C 1
ATOM 1032 O O . ILE A 1 128 ? 12.104 -6.456 2.684 1.00 83.50 128 ILE A O 1
ATOM 1036 N N . GLN A 1 129 ? 11.113 -5.578 0.869 1.00 77.75 129 GLN A N 1
ATOM 1037 C CA . GLN A 1 129 ? 10.089 -4.835 1.603 1.00 77.75 129 GLN A CA 1
ATOM 1038 C C . GLN A 1 129 ? 9.233 -5.751 2.494 1.00 77.75 129 GLN A C 1
ATOM 1040 O O . GLN A 1 129 ? 8.951 -5.390 3.636 1.00 77.75 129 GLN A O 1
ATOM 1045 N N . THR A 1 130 ? 8.845 -6.939 2.022 1.00 79.19 130 THR A N 1
ATOM 1046 C CA . THR A 1 130 ? 8.089 -7.914 2.825 1.00 79.19 130 THR A CA 1
ATOM 1047 C C . THR A 1 130 ? 8.905 -8.441 4.004 1.00 79.19 130 THR A C 1
ATOM 1049 O O . THR A 1 130 ? 8.406 -8.449 5.129 1.00 79.19 130 THR A O 1
ATOM 1052 N N . ILE A 1 131 ? 10.160 -8.840 3.778 1.00 84.50 131 ILE A N 1
ATOM 1053 C CA . ILE A 1 131 ? 11.038 -9.362 4.839 1.00 84.50 131 ILE A CA 1
ATOM 1054 C C . ILE A 1 131 ? 11.261 -8.296 5.916 1.00 84.50 131 ILE A C 1
ATOM 1056 O O . ILE A 1 131 ? 11.072 -8.560 7.104 1.00 84.50 131 ILE A O 1
ATOM 1060 N N . VAL A 1 132 ? 11.600 -7.073 5.501 1.00 77.06 132 VAL A N 1
ATOM 1061 C CA . VAL A 1 132 ? 11.788 -5.943 6.419 1.00 77.06 132 VAL A CA 1
ATOM 1062 C C . VAL A 1 132 ? 10.491 -5.639 7.170 1.00 77.06 132 VAL A C 1
ATOM 1064 O O . VAL A 1 132 ? 10.527 -5.461 8.385 1.00 77.06 132 VAL A O 1
ATOM 1067 N N . GLY A 1 133 ? 9.340 -5.645 6.492 1.00 75.62 133 GLY A N 1
ATOM 1068 C CA . GLY A 1 133 ? 8.037 -5.411 7.119 1.00 75.62 133 GLY A CA 1
ATOM 1069 C C . GLY A 1 133 ? 7.700 -6.428 8.214 1.00 75.62 133 GLY A C 1
ATOM 1070 O O . GLY A 1 133 ? 7.201 -6.047 9.274 1.00 75.62 133 GLY A O 1
ATOM 1071 N N . ILE A 1 134 ? 8.028 -7.705 8.004 1.00 82.06 134 ILE A N 1
ATOM 1072 C CA . ILE A 1 134 ? 7.854 -8.759 9.012 1.00 82.06 134 ILE A CA 1
ATOM 1073 C C . ILE A 1 134 ? 8.770 -8.509 10.217 1.00 82.06 134 ILE A C 1
ATOM 1075 O O . ILE A 1 134 ? 8.294 -8.513 11.352 1.00 82.06 134 ILE A O 1
ATOM 1079 N N . ILE A 1 135 ? 10.060 -8.236 9.989 1.00 80.81 135 ILE A N 1
ATOM 1080 C CA . ILE A 1 135 ? 11.027 -7.958 11.066 1.00 80.81 135 ILE A CA 1
ATOM 1081 C C . ILE A 1 135 ? 10.576 -6.749 11.893 1.00 80.81 135 ILE A C 1
ATOM 1083 O O . ILE A 1 135 ? 10.527 -6.824 13.120 1.00 80.81 135 ILE A O 1
ATOM 1087 N N . VAL A 1 136 ? 10.191 -5.656 11.231 1.00 72.75 136 VAL A N 1
ATOM 1088 C CA . VAL A 1 136 ? 9.693 -4.443 11.893 1.00 72.75 136 VAL A CA 1
ATOM 1089 C C . VAL A 1 136 ? 8.422 -4.731 12.690 1.00 72.75 136 VAL A C 1
ATOM 1091 O O . VAL A 1 136 ? 8.282 -4.210 13.791 1.00 72.75 136 VAL A O 1
ATOM 1094 N N . SER A 1 137 ? 7.531 -5.594 12.195 1.00 74.06 137 SER A N 1
ATOM 1095 C CA . SER A 1 137 ? 6.320 -5.994 12.926 1.00 74.06 137 SER A CA 1
ATOM 1096 C C . SER A 1 137 ? 6.658 -6.742 14.218 1.00 74.06 137 SER A C 1
ATOM 1098 O O . SER A 1 137 ? 6.129 -6.403 15.274 1.00 74.06 137 SER A O 1
ATOM 1100 N N . PHE A 1 138 ? 7.601 -7.690 14.172 1.00 81.25 138 PHE A N 1
ATOM 1101 C CA . PHE A 1 138 ? 8.072 -8.387 15.375 1.00 81.25 138 PHE A CA 1
ATOM 1102 C C . PHE A 1 138 ? 8.739 -7.440 16.376 1.00 81.25 138 PHE A C 1
ATOM 1104 O O . PHE A 1 138 ? 8.487 -7.530 17.579 1.00 81.25 138 PHE A O 1
ATOM 1111 N N . VAL A 1 139 ? 9.575 -6.519 15.890 1.00 75.50 139 VAL A N 1
ATOM 1112 C CA . VAL A 1 139 ? 10.217 -5.501 16.731 1.00 75.50 139 VAL A CA 1
ATOM 1113 C C . VAL A 1 139 ? 9.168 -4.576 17.351 1.00 75.50 139 VAL A C 1
ATOM 1115 O O . VAL A 1 139 ? 9.243 -4.295 18.545 1.00 75.50 139 VAL A O 1
ATOM 1118 N N . ALA A 1 140 ? 8.159 -4.154 16.588 1.00 71.00 140 ALA A N 1
ATOM 1119 C CA . ALA A 1 140 ? 7.065 -3.326 17.084 1.00 71.00 140 ALA A CA 1
ATOM 1120 C C . ALA A 1 140 ? 6.272 -4.044 18.184 1.00 71.00 140 ALA A C 1
ATOM 1122 O O . ALA A 1 140 ? 6.079 -3.480 19.260 1.00 71.00 140 ALA A O 1
ATOM 1123 N N . ASP A 1 141 ? 5.890 -5.304 17.973 1.00 75.44 141 ASP A N 1
ATOM 1124 C CA . ASP A 1 141 ? 5.188 -6.098 18.986 1.00 75.44 141 ASP A CA 1
ATOM 1125 C C . ASP A 1 141 ? 6.045 -6.311 20.246 1.00 75.44 141 ASP A C 1
ATOM 1127 O O . ASP A 1 141 ? 5.532 -6.270 21.368 1.00 75.44 141 ASP A O 1
ATOM 1131 N N . PHE A 1 142 ? 7.360 -6.494 20.092 1.00 78.75 142 PHE A N 1
ATOM 1132 C CA . PHE A 1 142 ? 8.291 -6.601 21.216 1.00 78.75 142 PHE A CA 1
ATOM 1133 C C . PHE A 1 142 ? 8.399 -5.295 22.017 1.00 78.75 142 PHE A C 1
ATOM 1135 O O . PHE A 1 142 ? 8.373 -5.329 23.250 1.00 78.75 142 PHE A O 1
ATOM 1142 N N . LEU A 1 143 ? 8.485 -4.148 21.339 1.00 71.44 143 LEU A N 1
ATOM 1143 C CA . LEU A 1 143 ? 8.547 -2.828 21.975 1.00 71.44 143 LEU A CA 1
ATOM 1144 C C . LEU A 1 143 ? 7.244 -2.491 22.710 1.00 71.44 143 LEU A C 1
ATOM 1146 O O . LEU A 1 143 ? 7.290 -2.061 23.865 1.00 71.44 143 LEU A O 1
ATOM 1150 N N . ILE A 1 144 ? 6.095 -2.785 22.092 1.00 73.31 144 ILE A N 1
ATOM 1151 C CA . ILE A 1 144 ? 4.768 -2.599 22.697 1.00 73.31 144 ILE A CA 1
ATOM 1152 C C . ILE A 1 144 ? 4.646 -3.426 23.982 1.00 73.31 144 ILE A C 1
ATOM 1154 O O . ILE A 1 144 ? 4.222 -2.905 25.014 1.00 73.31 144 ILE A O 1
ATOM 1158 N N . ARG A 1 145 ? 5.078 -4.696 23.965 1.00 75.25 145 ARG A N 1
ATOM 1159 C CA . ARG A 1 145 ? 5.054 -5.569 25.156 1.00 75.25 145 ARG A CA 1
ATOM 1160 C C . ARG A 1 145 ? 5.943 -5.068 26.296 1.00 75.25 145 ARG A C 1
ATOM 1162 O O . ARG A 1 145 ? 5.657 -5.375 27.449 1.00 75.25 145 ARG A O 1
ATOM 1169 N N . ARG A 1 146 ? 7.005 -4.311 26.000 1.00 76.25 146 ARG A N 1
ATOM 1170 C CA . ARG A 1 146 ? 7.906 -3.722 27.008 1.00 76.25 146 ARG A CA 1
ATOM 1171 C C . ARG A 1 146 ? 7.436 -2.368 27.546 1.00 76.25 146 ARG A C 1
ATOM 1173 O O . ARG A 1 146 ? 8.146 -1.777 28.353 1.00 76.25 146 ARG A O 1
ATOM 1180 N N . GLY A 1 147 ? 6.276 -1.869 27.113 1.00 62.81 147 GLY A N 1
ATOM 1181 C CA . GLY A 1 147 ? 5.763 -0.561 27.536 1.00 62.81 147 GLY A CA 1
ATOM 1182 C C . GLY A 1 147 ? 6.603 0.616 27.030 1.00 62.81 147 GLY A C 1
ATOM 1183 O O . GLY A 1 147 ? 6.434 1.740 27.496 1.00 62.81 147 GLY A O 1
ATOM 1184 N N . ILE A 1 148 ? 7.504 0.371 26.071 1.00 61.62 148 ILE A N 1
ATOM 1185 C CA . ILE A 1 148 ? 8.266 1.419 25.399 1.00 61.62 148 ILE A CA 1
ATOM 1186 C C . ILE A 1 148 ? 7.303 2.020 24.373 1.00 61.62 148 ILE A C 1
ATOM 1188 O O . ILE A 1 148 ? 7.024 1.419 23.340 1.00 61.62 148 ILE A O 1
ATOM 1192 N N . PHE A 1 149 ? 6.706 3.148 24.768 1.00 53.25 149 PHE A N 1
ATOM 1193 C CA . PHE A 1 149 ? 5.662 3.917 24.088 1.00 53.25 149 PHE A CA 1
ATOM 1194 C C . PHE A 1 149 ? 5.611 3.734 22.560 1.00 53.25 149 PHE A C 1
ATOM 1196 O O . PHE A 1 149 ? 6.397 4.318 21.822 1.00 53.25 149 PHE A O 1
ATOM 1203 N N . PHE A 1 150 ? 4.600 2.999 22.089 1.00 51.84 150 PHE A N 1
ATOM 1204 C CA . PHE A 1 150 ? 3.993 3.218 20.776 1.00 51.84 150 PHE A CA 1
ATOM 1205 C C . PHE A 1 150 ? 2.550 2.694 20.788 1.00 51.84 150 PHE A C 1
ATOM 1207 O O . PHE A 1 150 ? 2.231 1.596 20.333 1.00 51.84 150 PHE A O 1
ATOM 1214 N N . SER A 1 151 ? 1.660 3.455 21.421 1.00 47.19 151 SER A N 1
ATOM 1215 C CA . SER A 1 151 ? 0.262 3.066 21.591 1.00 47.19 151 SER A CA 1
ATOM 1216 C C . SER A 1 151 ? -0.521 3.213 20.278 1.00 47.19 151 SER A C 1
ATOM 1218 O O . SER A 1 151 ? -0.897 4.313 19.888 1.00 47.19 151 SER A O 1
ATOM 1220 N N . HIS A 1 152 ? -0.818 2.076 19.641 1.00 47.94 152 HIS A N 1
ATOM 1221 C CA . HIS A 1 152 ? -2.125 1.739 19.049 1.00 47.94 152 HIS A CA 1
ATOM 1222 C C . HIS A 1 152 ? -2.786 2.709 18.043 1.00 47.94 152 HIS A C 1
ATOM 1224 O O . HIS A 1 152 ? -3.988 2.621 17.816 1.00 47.94 152 HIS A O 1
ATOM 1230 N N . PHE A 1 153 ? -2.024 3.569 17.365 1.00 42.88 153 PHE A N 1
ATOM 1231 C CA . PHE A 1 153 ? -2.540 4.452 16.304 1.00 42.88 153 PHE A CA 1
ATOM 1232 C C . PHE A 1 153 ? -2.444 3.833 14.889 1.00 42.88 153 PHE A C 1
ATOM 1234 O O . PHE A 1 153 ? -3.081 4.296 13.948 1.00 42.88 153 PHE A O 1
ATOM 1241 N N . CYS A 1 154 ? -1.692 2.733 14.728 1.00 49.16 154 CYS A N 1
ATOM 1242 C CA . CYS A 1 154 ? -1.389 2.137 13.418 1.00 49.16 154 CYS A CA 1
ATOM 1243 C C . CYS A 1 154 ? -2.461 1.203 12.826 1.00 49.16 154 CYS A C 1
ATOM 1245 O O . CYS A 1 154 ? -2.424 0.964 11.622 1.00 49.16 154 CYS A O 1
ATOM 1247 N N . LYS A 1 155 ? -3.392 0.644 13.617 1.00 40.66 155 LYS A N 1
ATOM 1248 C CA . LYS A 1 155 ? -4.293 -0.427 13.127 1.00 40.66 155 LYS A CA 1
ATOM 1249 C C . LYS A 1 155 ? -5.632 0.086 12.566 1.00 40.66 155 LYS A C 1
ATOM 1251 O O . LYS A 1 155 ? -6.066 -0.403 11.529 1.00 40.66 155 LYS A O 1
ATOM 1256 N N . GLU A 1 156 ? -6.221 1.128 13.155 1.00 47.22 156 GLU A N 1
ATOM 1257 C CA . GLU A 1 156 ? -7.503 1.711 12.700 1.00 47.22 156 GLU A CA 1
ATOM 1258 C C . GLU A 1 156 ? -7.344 2.636 11.469 1.00 47.22 156 GLU A C 1
ATOM 1260 O O . GLU A 1 156 ? -8.190 2.674 10.574 1.00 47.22 156 GLU A O 1
ATOM 1265 N N . ILE A 1 157 ? -6.207 3.331 11.347 1.00 50.06 157 ILE A N 1
ATOM 1266 C CA . ILE A 1 157 ? -5.918 4.251 10.228 1.00 50.06 157 ILE A CA 1
ATOM 1267 C C . ILE A 1 157 ? -5.581 3.509 8.928 1.00 50.06 157 ILE A C 1
ATOM 1269 O O . ILE A 1 157 ? -5.915 3.982 7.840 1.00 50.06 157 ILE A O 1
ATOM 1273 N N . LEU A 1 158 ? -5.007 2.305 9.024 1.00 45.88 158 LEU A N 1
ATOM 1274 C CA . LEU A 1 158 ? -4.712 1.469 7.861 1.00 45.88 158 LEU A CA 1
ATOM 1275 C C . LEU A 1 158 ? -5.997 1.028 7.136 1.00 45.88 158 LEU A C 1
ATOM 1277 O O . LEU A 1 158 ? -5.996 0.928 5.912 1.00 45.88 158 LEU A O 1
ATOM 1281 N N . GLN A 1 159 ? -7.114 0.850 7.852 1.00 44.41 159 GLN A N 1
ATOM 1282 C CA . GLN A 1 159 ? -8.405 0.500 7.244 1.00 44.41 159 GLN A CA 1
ATOM 1283 C C . GLN A 1 159 ? -9.194 1.719 6.746 1.00 44.41 159 GLN A C 1
ATOM 1285 O O . GLN A 1 159 ? -9.899 1.631 5.736 1.00 44.41 159 GLN A O 1
ATOM 1290 N N . PHE A 1 160 ? -9.033 2.878 7.388 1.00 48.12 160 PHE A N 1
ATOM 1291 C CA . PHE A 1 160 ? -9.691 4.110 6.954 1.00 48.12 160 PHE A CA 1
ATOM 1292 C C . PHE A 1 160 ? -9.061 4.697 5.675 1.00 48.12 160 PHE A C 1
ATOM 1294 O O . PHE A 1 160 ? -9.769 5.111 4.750 1.00 48.12 160 PHE A O 1
ATOM 1301 N N . CYS A 1 161 ? -7.730 4.628 5.559 1.00 49.38 161 CYS A N 1
ATOM 1302 C CA . CYS A 1 161 ? -6.997 5.050 4.365 1.00 49.38 161 CYS A CA 1
ATOM 1303 C C . CYS A 1 161 ? -7.283 4.165 3.145 1.00 49.38 161 CYS A C 1
ATOM 1305 O O . CYS A 1 161 ? -7.400 4.707 2.052 1.00 49.38 161 CYS A O 1
ATOM 1307 N N . VAL A 1 162 ? -7.488 2.851 3.313 1.00 49.03 162 VAL A N 1
ATOM 1308 C CA . VAL A 1 162 ? -7.842 1.919 2.216 1.00 49.03 162 VAL A CA 1
ATOM 1309 C C . VAL A 1 162 ? -9.215 2.240 1.597 1.00 49.03 162 VAL A C 1
ATOM 1311 O O . VAL A 1 162 ? -9.443 1.982 0.415 1.00 49.03 162 VAL A O 1
ATOM 1314 N N . ARG A 1 163 ? -10.120 2.870 2.357 1.00 40.03 163 ARG A N 1
ATOM 1315 C CA . ARG A 1 163 ? -11.487 3.212 1.925 1.00 40.03 163 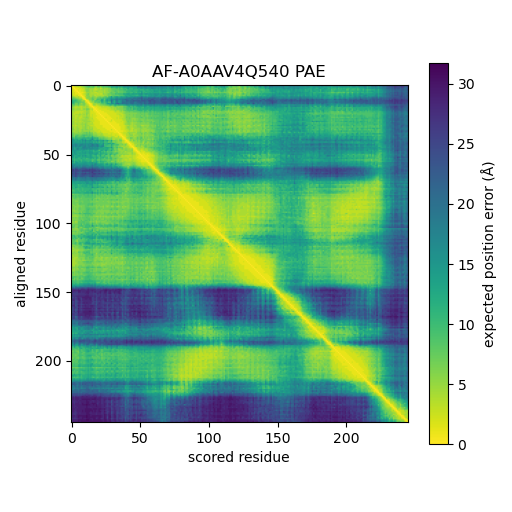ARG A CA 1
ATOM 1316 C C . ARG A 1 163 ? -11.574 4.590 1.249 1.00 40.03 163 ARG A C 1
ATOM 1318 O O . ARG A 1 163 ? -12.333 4.748 0.297 1.00 40.03 163 ARG A O 1
ATOM 1325 N N . ILE A 1 164 ? -10.739 5.548 1.666 1.00 47.88 164 ILE A N 1
ATOM 1326 C CA . ILE A 1 164 ? -10.544 6.852 0.994 1.00 47.88 164 ILE A CA 1
ATOM 1327 C C . ILE A 1 164 ? -9.685 6.723 -0.275 1.00 47.88 164 ILE A C 1
ATOM 1329 O O . ILE A 1 164 ? -9.883 7.461 -1.244 1.00 47.88 164 ILE A O 1
ATOM 1333 N N . TRP A 1 165 ? -8.785 5.740 -0.314 1.00 45.91 165 TRP A N 1
ATOM 1334 C CA . TRP A 1 165 ? -7.925 5.455 -1.463 1.00 45.91 165 TRP A CA 1
ATOM 1335 C C . TRP A 1 165 ? -8.683 5.133 -2.753 1.00 45.91 165 TRP A C 1
ATOM 1337 O O . TRP A 1 165 ? -8.144 5.317 -3.842 1.00 45.91 165 TRP A O 1
ATOM 1347 N N . ARG A 1 166 ? -9.930 4.657 -2.655 1.00 47.69 166 ARG A N 1
ATOM 1348 C CA . ARG A 1 166 ? -10.622 4.066 -3.801 1.00 47.69 166 ARG A CA 1
ATOM 1349 C C . ARG A 1 166 ? -11.396 5.038 -4.692 1.00 47.69 166 ARG A C 1
ATOM 1351 O O . ARG A 1 166 ? -11.877 4.569 -5.715 1.00 47.69 166 ARG A O 1
ATOM 1358 N N . CYS A 1 167 ? -11.523 6.336 -4.374 1.00 47.91 167 CYS A N 1
ATOM 1359 C CA . CYS A 1 167 ? -12.475 7.159 -5.143 1.00 47.91 167 CYS A CA 1
ATOM 1360 C C . CYS A 1 167 ? -12.042 8.505 -5.741 1.00 47.91 167 CYS A C 1
ATOM 1362 O O . CYS A 1 167 ? -12.627 8.825 -6.769 1.00 47.91 167 CYS A O 1
ATOM 1364 N N . SER A 1 168 ? -11.090 9.318 -5.253 1.00 54.16 168 SER A N 1
ATOM 1365 C CA . SER A 1 168 ? -10.835 10.608 -5.966 1.00 54.16 168 SER A CA 1
ATOM 1366 C C . SER A 1 168 ? -9.493 11.315 -5.747 1.00 54.16 168 SER A C 1
ATOM 1368 O O . SER A 1 168 ? -9.061 12.048 -6.631 1.00 54.16 168 SER A O 1
ATOM 1370 N N . TRP A 1 169 ? -8.803 11.132 -4.618 1.00 53.06 169 TRP A N 1
ATOM 1371 C CA . TRP A 1 169 ? -7.572 11.897 -4.337 1.00 53.06 169 TRP A CA 1
ATOM 1372 C C . TRP A 1 169 ? -6.292 11.255 -4.887 1.00 53.06 169 TRP A C 1
ATOM 1374 O O . TRP A 1 169 ? -5.382 11.966 -5.312 1.00 53.06 169 TRP A O 1
ATOM 1384 N N . LEU A 1 170 ? -6.260 9.920 -5.002 1.00 51.66 170 LEU A N 1
ATOM 1385 C CA . LEU A 1 170 ? -5.157 9.207 -5.651 1.00 51.66 170 LEU A CA 1
ATOM 1386 C C . LEU A 1 170 ? -5.031 9.592 -7.128 1.00 51.66 170 LEU A C 1
ATOM 1388 O O . LEU A 1 170 ? -3.920 9.696 -7.628 1.00 51.66 170 LEU A O 1
ATOM 1392 N N . SER A 1 171 ? -6.145 9.887 -7.805 1.00 55.53 171 SER A N 1
ATOM 1393 C CA . SER A 1 171 ? -6.161 10.354 -9.194 1.00 55.53 171 SER A CA 1
ATOM 1394 C C . SER A 1 171 ? -5.405 11.672 -9.368 1.00 55.53 171 SER A C 1
ATOM 1396 O O . SER A 1 171 ? -4.734 11.846 -10.378 1.00 55.53 171 SER A O 1
ATOM 1398 N N . GLY A 1 172 ? -5.452 12.580 -8.385 1.00 63.88 172 GLY A N 1
ATOM 1399 C CA . GLY A 1 172 ? -4.709 13.845 -8.409 1.00 63.88 172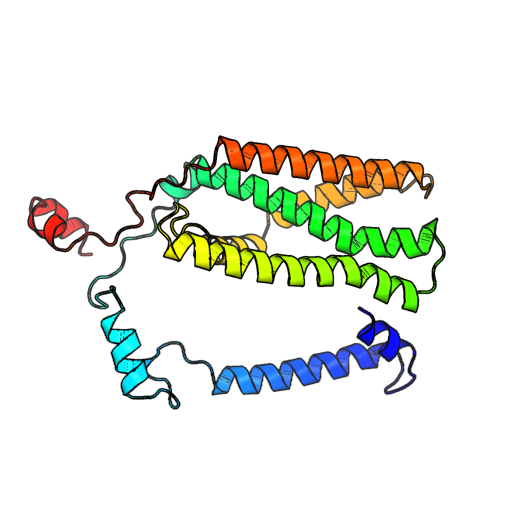 GLY A CA 1
ATOM 1400 C C . GLY A 1 172 ? -3.199 13.645 -8.255 1.00 63.88 172 GLY A C 1
ATOM 1401 O O . GLY A 1 172 ? -2.424 14.176 -9.048 1.00 63.88 172 GLY A O 1
ATOM 1402 N N . CYS A 1 173 ? -2.774 12.813 -7.298 1.00 61.41 173 CYS A N 1
ATOM 1403 C CA . CYS A 1 173 ? -1.359 12.472 -7.103 1.00 61.41 173 CYS A CA 1
ATOM 1404 C C . CYS A 1 173 ? -0.798 11.610 -8.246 1.00 61.41 173 CYS A C 1
ATOM 1406 O O . CYS A 1 173 ? 0.306 11.866 -8.720 1.00 61.41 173 CYS A O 1
ATOM 1408 N N . LEU A 1 174 ? -1.571 10.642 -8.749 1.00 60.06 174 LEU A N 1
ATOM 1409 C CA . LEU A 1 174 ? -1.241 9.860 -9.944 1.00 60.06 174 LEU A CA 1
ATOM 1410 C C . LEU A 1 174 ? -1.158 10.755 -11.184 1.00 60.06 174 LEU A C 1
ATOM 1412 O O . LEU A 1 174 ? -0.227 10.590 -11.963 1.00 60.06 174 LEU A O 1
ATOM 1416 N N . SER A 1 175 ? -2.057 11.735 -11.337 1.00 64.50 175 SER A N 1
ATOM 1417 C CA . SER A 1 175 ? -1.990 12.725 -12.425 1.00 64.50 175 SER A CA 1
ATOM 1418 C C . SER A 1 175 ? -0.755 13.615 -12.310 1.00 64.50 175 SER A C 1
ATOM 1420 O O . SER A 1 175 ? -0.126 13.910 -13.322 1.00 64.50 175 SER A O 1
ATOM 1422 N N . GLY A 1 176 ? -0.377 14.026 -11.095 1.00 70.69 176 GLY A N 1
ATOM 1423 C CA . GLY A 1 176 ? 0.863 14.766 -10.842 1.00 70.69 176 GLY A CA 1
ATOM 1424 C C . GLY A 1 176 ? 2.107 13.949 -11.196 1.00 70.69 176 GLY A C 1
ATOM 1425 O O . GLY A 1 176 ? 2.996 14.453 -11.879 1.00 70.69 176 GLY A O 1
ATOM 1426 N N . ARG A 1 177 ? 2.132 12.665 -10.819 1.00 72.19 177 ARG A N 1
ATOM 1427 C CA . ARG A 1 177 ? 3.205 11.729 -11.177 1.00 72.19 177 ARG A CA 1
ATOM 1428 C C . ARG A 1 177 ? 3.289 11.511 -12.686 1.00 72.19 177 ARG A C 1
ATOM 1430 O O . ARG A 1 177 ? 4.364 11.656 -13.253 1.00 72.19 177 ARG A O 1
ATOM 1437 N N . MET A 1 178 ? 2.168 11.199 -13.336 1.00 68.69 178 MET A N 1
ATOM 1438 C CA . MET A 1 178 ? 2.112 10.966 -14.784 1.00 68.69 178 MET A CA 1
ATOM 1439 C C . MET A 1 178 ? 2.531 12.211 -15.570 1.00 68.69 178 MET A C 1
ATOM 1441 O O . MET A 1 178 ? 3.255 12.085 -16.549 1.00 68.69 178 MET A O 1
ATOM 1445 N N . ARG A 1 179 ? 2.154 13.413 -15.115 1.00 73.31 179 ARG A N 1
ATOM 1446 C CA . ARG A 1 179 ? 2.611 14.678 -15.710 1.00 73.31 179 ARG A CA 1
ATOM 1447 C C . ARG A 1 179 ? 4.105 14.915 -15.522 1.00 73.31 179 ARG A C 1
ATOM 1449 O O . ARG A 1 179 ? 4.756 15.331 -16.470 1.00 73.31 179 ARG A O 1
ATOM 1456 N N . LEU A 1 180 ? 4.643 14.661 -14.328 1.00 72.44 180 LEU A N 1
ATOM 1457 C CA . LEU A 1 180 ? 6.065 14.862 -14.043 1.00 72.44 180 LEU A CA 1
ATOM 1458 C C . LEU A 1 180 ? 6.936 13.882 -14.836 1.00 72.44 180 LEU A C 1
ATOM 1460 O O . LEU A 1 180 ? 7.882 14.301 -15.492 1.00 72.44 180 LEU A O 1
ATOM 1464 N N . VAL A 1 181 ? 6.603 12.590 -14.799 1.00 69.94 181 VAL A N 1
ATOM 1465 C CA . VAL A 1 181 ? 7.340 11.554 -15.536 1.00 69.94 181 VAL A CA 1
ATOM 1466 C C . VAL A 1 181 ? 7.159 11.745 -17.041 1.00 69.94 181 VAL A C 1
ATOM 1468 O O . VAL A 1 181 ? 8.140 11.657 -17.769 1.00 69.94 181 VAL A O 1
ATOM 1471 N N . GLY A 1 182 ? 5.955 12.095 -17.505 1.00 67.44 182 GLY A N 1
ATOM 1472 C CA . GLY A 1 182 ? 5.702 12.449 -18.903 1.00 67.44 182 GLY A CA 1
ATOM 1473 C C . GLY A 1 182 ? 6.599 13.595 -19.369 1.00 67.44 182 GLY A C 1
ATOM 1474 O O . GLY A 1 182 ? 7.420 13.397 -20.255 1.00 67.44 182 GLY A O 1
ATOM 1475 N N . ALA A 1 183 ? 6.551 14.744 -18.689 1.00 69.62 183 ALA A N 1
ATOM 1476 C CA . ALA A 1 183 ? 7.369 15.908 -19.036 1.00 69.62 183 ALA A CA 1
ATOM 1477 C C . ALA A 1 183 ? 8.884 15.638 -18.972 1.00 69.62 183 ALA A C 1
ATOM 1479 O O . ALA A 1 183 ? 9.648 16.250 -19.713 1.00 69.62 183 ALA A O 1
ATOM 1480 N N . LEU A 1 184 ? 9.331 14.740 -18.088 1.00 66.75 184 LEU A N 1
ATOM 1481 C CA . LEU A 1 184 ? 10.748 14.406 -17.947 1.00 66.75 184 LEU A CA 1
ATOM 1482 C C . LEU A 1 184 ? 11.237 13.363 -18.954 1.00 66.75 184 LEU A C 1
ATOM 1484 O O . LEU A 1 184 ? 12.441 13.319 -19.163 1.00 66.75 184 LEU A O 1
ATOM 1488 N N . THR A 1 185 ? 10.361 12.544 -19.547 1.00 64.12 185 THR A N 1
ATOM 1489 C CA . THR A 1 185 ? 10.761 11.353 -20.333 1.00 64.12 185 THR A CA 1
ATOM 1490 C C . THR A 1 185 ? 10.352 11.428 -21.816 1.00 64.12 185 THR A C 1
ATOM 1492 O O . THR A 1 185 ? 10.780 10.594 -22.610 1.00 64.12 185 THR A O 1
ATOM 1495 N N . GLU A 1 186 ? 9.549 12.421 -22.219 1.00 62.25 186 GLU A N 1
ATOM 1496 C CA . GLU A 1 186 ? 8.990 12.534 -23.579 1.00 62.25 186 GLU A CA 1
ATOM 1497 C C . GLU A 1 186 ? 10.033 12.886 -24.662 1.00 62.25 186 GLU A C 1
ATOM 1499 O O . GLU A 1 186 ? 9.897 12.439 -25.797 1.00 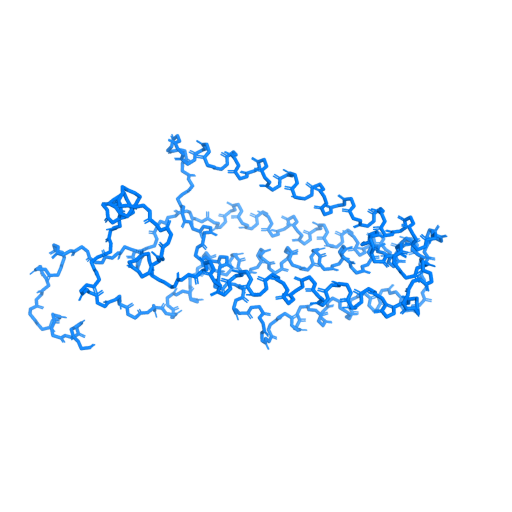62.25 186 GLU A O 1
ATOM 1504 N N . GLU A 1 187 ? 11.111 13.611 -24.329 1.00 57.28 187 GLU A N 1
ATOM 1505 C CA . GLU A 1 187 ? 12.091 14.064 -25.335 1.00 57.28 187 GLU A CA 1
ATOM 1506 C C . GLU A 1 187 ? 13.284 13.113 -25.565 1.00 57.28 187 GLU A C 1
ATOM 1508 O O . GLU A 1 187 ? 13.685 12.941 -26.715 1.00 57.28 187 GLU A O 1
ATOM 1513 N N . GLN A 1 188 ? 13.876 12.485 -24.533 1.00 53.62 188 GLN A N 1
ATOM 1514 C CA . GLN A 1 188 ? 15.043 11.587 -24.687 1.00 53.62 188 GLN A CA 1
ATOM 1515 C C . GLN A 1 188 ? 15.199 10.603 -23.509 1.00 53.62 188 GLN A C 1
ATOM 1517 O O . GLN A 1 188 ? 15.700 11.008 -22.471 1.00 53.62 188 GLN A O 1
ATOM 1522 N N . ASN A 1 189 ? 14.890 9.306 -23.675 1.00 65.25 189 ASN A N 1
ATOM 1523 C CA . ASN A 1 189 ? 15.020 8.241 -22.651 1.00 65.25 189 ASN A CA 1
ATOM 1524 C C . ASN A 1 189 ? 16.467 8.011 -22.147 1.00 65.25 189 ASN A C 1
ATOM 1526 O O . ASN A 1 189 ? 17.095 6.992 -22.433 1.00 65.25 189 ASN A O 1
ATOM 1530 N N . THR A 1 190 ? 17.021 8.951 -21.386 1.00 76.94 190 THR A N 1
ATOM 1531 C CA . THR A 1 190 ? 18.412 8.914 -20.920 1.00 76.94 190 THR A CA 1
ATOM 1532 C C . THR A 1 190 ? 18.500 8.551 -19.444 1.00 76.94 190 THR A C 1
ATOM 1534 O O . THR A 1 190 ? 17.640 8.886 -18.627 1.00 76.94 190 THR A O 1
ATOM 1537 N N . LEU A 1 191 ? 19.606 7.908 -19.064 1.00 77.19 191 LEU A N 1
ATOM 1538 C CA . LEU A 1 191 ? 19.887 7.535 -17.676 1.00 77.19 191 LEU A CA 1
ATOM 1539 C C . LEU A 1 191 ? 19.891 8.760 -16.734 1.00 77.19 191 LEU A C 1
ATOM 1541 O O . LEU A 1 191 ? 19.518 8.646 -15.568 1.00 77.19 191 LEU A O 1
ATOM 1545 N N . HIS A 1 192 ? 20.270 9.943 -17.230 1.00 78.06 192 HIS A N 1
ATOM 1546 C CA . HIS A 1 192 ? 20.301 11.178 -16.443 1.00 78.06 192 HIS A CA 1
ATOM 1547 C C . HIS A 1 192 ? 18.907 11.625 -15.973 1.00 78.06 192 HIS A C 1
ATOM 1549 O O . HIS A 1 192 ? 18.742 11.991 -14.810 1.00 78.06 192 HIS A O 1
ATOM 1555 N N . GLN A 1 193 ? 17.894 11.560 -16.839 1.00 79.06 193 GLN A N 1
ATOM 1556 C CA . GLN A 1 193 ? 16.519 11.932 -16.484 1.00 79.06 193 GLN A CA 1
ATOM 1557 C C . GLN A 1 193 ? 15.929 10.976 -15.446 1.00 79.06 193 GLN A C 1
ATOM 1559 O O . GLN A 1 193 ? 15.358 11.413 -14.447 1.00 79.06 193 GLN A O 1
ATOM 1564 N N . TRP A 1 194 ? 16.171 9.675 -15.609 1.00 78.81 194 TRP A N 1
ATOM 1565 C CA . TRP A 1 194 ? 15.757 8.672 -14.631 1.00 78.81 194 TRP A CA 1
ATOM 1566 C C . TRP A 1 194 ? 16.388 8.900 -13.254 1.00 78.81 194 TRP A C 1
ATOM 1568 O O . TRP A 1 194 ? 15.694 8.829 -12.239 1.00 78.81 194 TRP A O 1
ATOM 1578 N N . ARG A 1 195 ? 17.675 9.275 -13.190 1.00 83.56 195 ARG A N 1
ATOM 1579 C CA . ARG A 1 195 ? 18.315 9.665 -11.919 1.00 83.56 195 ARG A CA 1
ATOM 1580 C C . ARG A 1 195 ? 17.588 10.826 -11.244 1.00 83.56 195 ARG A C 1
ATOM 1582 O O . ARG A 1 195 ? 17.400 10.776 -10.032 1.00 83.56 195 ARG A O 1
ATOM 1589 N N . ILE A 1 196 ? 17.159 11.839 -11.999 1.00 82.81 196 ILE A N 1
ATOM 1590 C CA . ILE A 1 196 ? 16.403 12.977 -11.453 1.00 82.81 196 ILE A CA 1
ATOM 1591 C C . ILE A 1 196 ? 15.078 12.499 -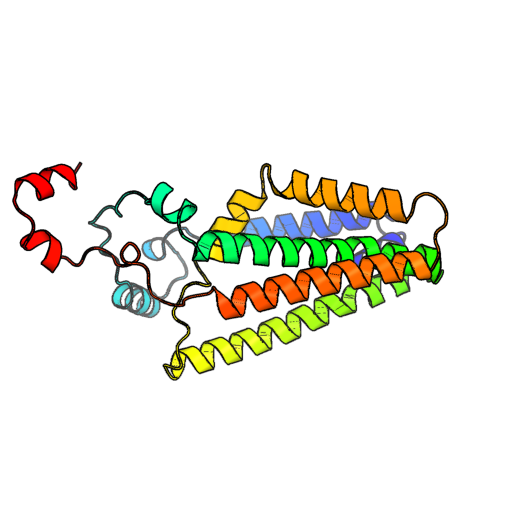10.846 1.00 82.81 196 ILE A C 1
ATOM 1593 O O . ILE A 1 196 ? 14.773 12.860 -9.710 1.00 82.81 196 ILE A O 1
ATOM 1597 N N . VAL A 1 197 ? 14.330 11.637 -11.542 1.00 81.38 197 VAL A N 1
ATOM 1598 C CA . VAL A 1 197 ? 13.059 11.078 -11.040 1.00 81.38 197 VAL A CA 1
ATOM 1599 C C . VAL A 1 197 ? 13.263 10.336 -9.711 1.00 81.38 197 VAL A C 1
ATOM 1601 O O . VAL A 1 197 ? 12.524 10.564 -8.745 1.00 81.38 197 VAL A O 1
ATOM 1604 N N . PHE A 1 198 ? 14.300 9.499 -9.617 1.00 83.38 198 PHE A N 1
ATOM 1605 C CA . PHE A 1 198 ? 14.605 8.757 -8.389 1.00 83.38 198 PHE A CA 1
ATOM 1606 C C . PHE A 1 198 ? 15.101 9.659 -7.248 1.00 83.38 198 PHE A C 1
ATOM 1608 O O . PHE A 1 198 ? 14.735 9.432 -6.090 1.00 83.38 198 PHE A O 1
ATOM 1615 N N . ILE A 1 199 ? 15.880 10.704 -7.549 1.00 86.75 199 ILE A N 1
ATOM 1616 C CA . ILE A 1 199 ? 16.341 11.682 -6.550 1.00 86.75 199 ILE A CA 1
ATOM 1617 C C . ILE A 1 199 ? 15.159 12.477 -5.996 1.00 86.75 199 ILE A C 1
ATOM 1619 O O . ILE A 1 199 ? 15.017 12.562 -4.778 1.00 86.75 199 ILE A O 1
ATOM 1623 N N . ILE A 1 200 ? 14.283 13.004 -6.858 1.00 85.00 200 ILE A N 1
ATOM 1624 C CA . ILE A 1 200 ? 13.083 13.744 -6.434 1.00 85.00 200 ILE A CA 1
ATOM 1625 C C . ILE A 1 200 ? 12.228 12.869 -5.514 1.00 85.00 200 ILE A C 1
ATOM 1627 O O . ILE A 1 200 ? 11.834 13.302 -4.432 1.00 85.00 200 ILE A O 1
ATOM 1631 N N . THR A 1 201 ? 12.000 11.615 -5.905 1.00 81.00 201 THR A N 1
ATOM 1632 C CA . THR A 1 201 ? 11.219 10.658 -5.110 1.00 81.00 201 THR A CA 1
ATOM 1633 C C . THR A 1 201 ? 11.865 10.400 -3.743 1.00 81.00 201 THR A C 1
ATOM 1635 O O . THR A 1 201 ? 11.183 10.428 -2.719 1.00 81.00 201 THR A O 1
ATOM 1638 N N . SER A 1 202 ? 13.190 10.229 -3.700 1.00 84.19 202 SER A N 1
ATOM 1639 C CA . SER A 1 202 ? 13.937 10.015 -2.452 1.00 84.19 202 SER A CA 1
ATOM 1640 C C . SER A 1 202 ? 13.888 11.235 -1.527 1.00 84.19 202 SER A C 1
ATOM 1642 O O . SER A 1 202 ? 13.680 11.091 -0.325 1.00 84.19 202 SER A O 1
ATOM 1644 N N . VAL A 1 203 ? 14.027 12.447 -2.072 1.00 87.94 203 VAL A N 1
ATOM 1645 C CA . VAL A 1 203 ? 13.945 13.696 -1.298 1.00 87.94 203 VAL A CA 1
ATOM 1646 C C . VAL A 1 203 ? 12.545 13.884 -0.710 1.00 87.94 203 VAL A C 1
ATOM 1648 O O . VAL A 1 203 ? 12.423 14.188 0.477 1.00 87.94 203 VAL A O 1
ATOM 1651 N N . LEU A 1 204 ? 11.490 13.644 -1.496 1.00 82.19 204 LEU A N 1
ATOM 1652 C CA . LEU A 1 204 ? 10.106 13.705 -1.013 1.00 82.19 204 LEU A CA 1
ATOM 1653 C C . LEU A 1 204 ? 9.858 12.718 0.137 1.00 82.19 204 LEU A C 1
ATOM 1655 O O . LEU A 1 204 ? 9.216 13.073 1.127 1.00 82.19 204 LEU A O 1
ATOM 1659 N N . LEU A 1 205 ? 10.407 11.505 0.039 1.00 80.50 205 LEU A N 1
ATOM 1660 C CA . LEU A 1 205 ? 10.315 10.492 1.091 1.00 80.50 205 LEU A CA 1
ATOM 1661 C C . LEU A 1 205 ? 11.021 10.937 2.381 1.00 80.50 205 LEU A C 1
ATOM 1663 O O . LEU A 1 205 ? 10.477 10.779 3.477 1.00 80.50 205 LEU A O 1
ATOM 1667 N N . VAL A 1 206 ? 12.223 11.501 2.260 1.00 84.62 206 VAL A N 1
ATOM 1668 C CA . VAL A 1 206 ? 13.012 11.978 3.402 1.00 84.62 206 VAL A CA 1
ATOM 1669 C C . VAL A 1 206 ? 12.292 13.125 4.110 1.00 84.62 206 VAL A C 1
ATOM 1671 O O . VAL A 1 206 ? 12.126 13.072 5.327 1.00 84.62 206 VAL A O 1
ATOM 1674 N N . ILE A 1 207 ? 11.786 14.111 3.364 1.00 85.06 207 ILE A N 1
ATOM 1675 C CA . ILE A 1 207 ? 11.026 15.240 3.925 1.00 85.06 207 ILE A CA 1
ATOM 1676 C C . ILE A 1 207 ? 9.785 14.745 4.678 1.00 85.06 207 ILE A C 1
ATOM 1678 O O . ILE A 1 207 ? 9.547 15.171 5.808 1.00 85.06 207 ILE A O 1
ATOM 1682 N N . ALA A 1 208 ? 9.024 13.816 4.093 1.00 75.88 208 ALA A N 1
ATOM 1683 C CA . ALA A 1 208 ? 7.852 13.236 4.745 1.00 75.88 208 ALA A CA 1
ATOM 1684 C C . ALA A 1 208 ? 8.222 12.472 6.028 1.00 75.88 208 ALA A C 1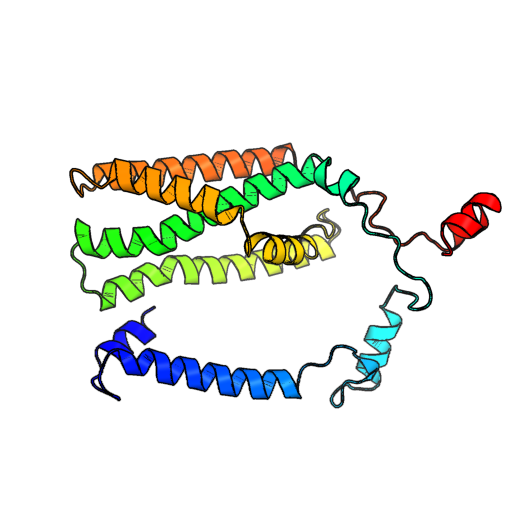
ATOM 1686 O O . ALA A 1 208 ? 7.550 12.610 7.047 1.00 75.88 208 ALA A O 1
ATOM 1687 N N . SER A 1 209 ? 9.326 11.723 6.006 1.00 76.94 209 SER A N 1
ATOM 1688 C CA . SER A 1 209 ? 9.817 10.975 7.171 1.00 76.94 209 SER A CA 1
ATOM 1689 C C . SER A 1 209 ? 10.244 11.907 8.307 1.00 76.94 209 SER A C 1
ATOM 1691 O O . SER A 1 209 ? 9.906 11.669 9.465 1.00 76.94 209 SER A O 1
ATOM 1693 N N . PHE A 1 210 ? 10.930 13.007 7.988 1.00 80.69 210 PHE A N 1
ATOM 1694 C CA . PHE A 1 210 ? 11.260 14.034 8.975 1.00 80.69 210 PHE A CA 1
ATOM 1695 C C . PHE A 1 210 ? 10.000 14.702 9.532 1.00 80.69 210 PHE A C 1
ATOM 1697 O O . PHE A 1 210 ? 9.861 14.812 10.748 1.00 80.69 210 PHE A O 1
ATOM 1704 N N . ALA A 1 211 ? 9.049 15.085 8.675 1.00 75.75 211 ALA A N 1
ATOM 1705 C CA . ALA A 1 211 ? 7.780 15.656 9.120 1.00 75.75 211 ALA A CA 1
ATOM 1706 C C . ALA A 1 211 ? 7.019 14.703 10.059 1.00 75.75 211 ALA A C 1
ATOM 1708 O O . ALA A 1 211 ? 6.464 15.143 11.065 1.00 75.75 211 ALA A O 1
ATOM 1709 N N . PHE A 1 212 ? 7.049 13.396 9.787 1.00 71.94 212 PHE A N 1
ATOM 1710 C CA . PHE A 1 212 ? 6.475 12.393 10.677 1.00 71.94 212 PHE A CA 1
ATOM 1711 C C . PHE A 1 212 ? 7.146 12.398 12.053 1.00 71.94 212 PHE A C 1
ATOM 1713 O O . PHE A 1 212 ? 6.456 12.488 13.060 1.00 71.94 212 PHE A O 1
ATOM 1720 N N . ILE A 1 213 ? 8.479 12.355 12.112 1.00 73.81 213 ILE A N 1
ATOM 1721 C CA . ILE A 1 213 ? 9.221 12.295 13.383 1.00 73.81 213 ILE A CA 1
ATOM 1722 C C . ILE A 1 213 ? 8.961 13.535 14.249 1.00 73.81 213 ILE A C 1
ATOM 1724 O O . ILE A 1 213 ? 8.809 13.408 15.461 1.00 73.81 213 ILE A O 1
ATOM 1728 N N . PHE A 1 214 ? 8.889 14.722 13.643 1.00 76.62 214 PHE A N 1
ATOM 1729 C CA . PHE A 1 214 ? 8.706 15.969 14.391 1.00 76.62 214 PHE A CA 1
ATOM 1730 C C . PHE A 1 214 ? 7.262 16.218 14.835 1.00 76.62 214 PHE A C 1
ATOM 1732 O O . PHE A 1 214 ? 7.049 16.755 15.920 1.00 76.62 214 PHE A O 1
ATOM 1739 N N . PHE A 1 215 ? 6.273 15.861 14.012 1.00 70.94 215 PHE A N 1
ATOM 1740 C CA . PHE A 1 215 ? 4.875 16.236 14.254 1.00 70.94 215 PHE A CA 1
ATOM 1741 C C . PHE A 1 215 ? 3.971 15.075 14.684 1.00 70.94 215 PHE A C 1
ATOM 1743 O O . PHE A 1 215 ? 2.827 15.309 15.084 1.00 70.94 215 PHE A O 1
ATOM 1750 N N . SER A 1 216 ? 4.445 13.828 14.622 1.00 65.31 216 SER A N 1
ATOM 1751 C CA . SER A 1 216 ? 3.689 12.672 15.108 1.00 65.31 216 SER A CA 1
ATOM 1752 C C . SER A 1 216 ? 3.706 12.630 16.637 1.00 65.31 216 SER A C 1
ATOM 1754 O O . SER A 1 216 ? 4.515 11.930 17.244 1.00 65.31 216 SER A O 1
ATOM 1756 N N . SER A 1 217 ? 2.781 13.345 17.277 1.00 61.09 217 SER A N 1
ATOM 1757 C CA . SER A 1 217 ? 2.477 13.113 18.692 1.00 61.09 217 SER A CA 1
ATOM 1758 C C . SER A 1 217 ? 1.749 11.775 18.854 1.00 61.09 217 SER A C 1
ATOM 1760 O O . SER A 1 217 ? 0.756 11.515 18.174 1.00 61.09 217 SER A O 1
ATOM 1762 N N . SER A 1 218 ? 2.234 10.926 19.763 1.00 58.50 218 SER A N 1
ATOM 1763 C CA . SER A 1 218 ? 1.614 9.638 20.106 1.00 58.50 218 SER A CA 1
ATOM 1764 C C . SER A 1 218 ? 0.537 9.756 21.191 1.00 58.50 218 SER A C 1
ATOM 1766 O O . SER A 1 218 ? 0.146 8.745 21.778 1.00 58.50 218 SER A O 1
ATOM 1768 N N . GLU A 1 219 ? 0.106 10.973 21.525 1.00 60.06 219 GLU A N 1
ATOM 1769 C CA . GLU A 1 219 ? -0.868 11.193 22.587 1.00 60.06 219 GLU A CA 1
ATOM 1770 C C . GLU A 1 219 ? -2.247 10.670 22.175 1.00 60.06 219 GLU A C 1
ATOM 1772 O O . GLU A 1 219 ? -2.793 10.992 21.109 1.00 60.06 219 GLU A O 1
ATOM 1777 N N . LYS A 1 220 ? -2.793 9.800 23.026 1.00 60.03 220 LYS A N 1
ATOM 1778 C CA . LYS A 1 220 ? -4.084 9.160 22.811 1.00 60.03 220 LYS A CA 1
ATOM 1779 C C . LYS A 1 220 ? -5.162 10.238 22.802 1.00 60.03 220 LYS A C 1
ATOM 1781 O O . LYS A 1 220 ? -5.324 10.972 23.762 1.00 60.03 220 LYS A O 1
ATOM 1786 N N . GLN A 1 221 ? -5.889 10.331 21.700 1.00 61.97 221 GLN A N 1
ATOM 1787 C CA . GLN A 1 221 ? -6.902 11.363 21.521 1.00 61.97 221 GLN A CA 1
ATOM 1788 C C . GLN A 1 221 ? -8.167 11.042 22.340 1.00 61.97 221 GLN A C 1
ATOM 1790 O O . GLN A 1 221 ? -8.652 9.908 22.297 1.00 61.97 221 GLN A O 1
ATOM 1795 N N . ASP A 1 222 ? -8.739 12.046 23.012 1.00 56.78 222 ASP A N 1
ATOM 1796 C CA . ASP A 1 222 ? -9.821 11.912 24.015 1.00 56.78 222 ASP A CA 1
ATOM 1797 C C . ASP A 1 222 ? -11.081 11.177 23.539 1.00 56.78 222 ASP A C 1
ATOM 1799 O O . ASP A 1 222 ? -11.819 10.573 24.308 1.00 56.78 222 ASP A O 1
ATOM 1803 N N . TRP A 1 223 ? -11.356 11.227 22.243 1.00 61.84 223 TRP A N 1
ATOM 1804 C CA . TRP A 1 223 ? -12.508 10.582 21.611 1.00 61.84 223 TRP A CA 1
ATOM 1805 C C . TRP A 1 223 ? -12.366 9.067 21.382 1.00 61.84 223 TRP A C 1
ATOM 1807 O O . TRP A 1 223 ? -13.276 8.456 20.828 1.00 61.84 223 TRP A O 1
ATOM 1817 N N . SER A 1 224 ? -11.208 8.489 21.711 1.00 58.25 224 SER A N 1
ATOM 1818 C CA . SER A 1 224 ? -10.829 7.115 21.360 1.00 58.25 224 SER A CA 1
ATOM 1819 C C . SER A 1 224 ? -11.228 6.144 22.466 1.00 58.25 224 SER A C 1
ATOM 1821 O O . SER A 1 224 ? -11.411 4.954 22.222 1.00 58.25 224 SER A O 1
ATOM 1823 N N . ASP A 1 225 ? -11.400 6.655 23.687 1.00 56.97 225 ASP A N 1
ATOM 1824 C CA . ASP A 1 225 ? -11.907 5.860 24.788 1.00 56.97 225 ASP A CA 1
ATOM 1825 C C . ASP A 1 225 ? -13.432 5.725 24.714 1.00 56.97 225 ASP A C 1
ATOM 1827 O O . ASP A 1 225 ? -14.139 6.731 24.573 1.00 56.97 225 ASP A O 1
ATOM 1831 N N . PRO A 1 226 ? -13.974 4.495 24.821 1.00 53.84 226 PRO A N 1
ATOM 1832 C CA . PRO A 1 226 ? -15.392 4.337 25.084 1.00 53.84 226 PRO A CA 1
ATOM 1833 C C . PRO A 1 226 ? -15.676 5.052 26.404 1.00 53.84 226 PRO A C 1
ATOM 1835 O O . PRO A 1 226 ? -14.998 4.798 27.399 1.00 53.84 226 PRO A O 1
ATOM 1838 N N . ILE A 1 227 ? -16.638 5.978 26.394 1.00 53.09 227 ILE A N 1
ATOM 1839 C CA . ILE A 1 227 ? -17.048 6.740 27.579 1.00 53.09 227 ILE A CA 1
ATOM 1840 C C . ILE A 1 227 ? -17.248 5.735 28.716 1.00 53.09 227 ILE A C 1
ATOM 1842 O O . ILE A 1 227 ? -18.135 4.882 28.627 1.00 53.09 227 ILE A O 1
ATOM 1846 N N . SER A 1 228 ? -16.401 5.793 29.746 1.00 49.12 228 SER A N 1
ATOM 1847 C CA . SER A 1 228 ? -16.534 4.903 30.891 1.00 49.12 228 SER A CA 1
ATOM 1848 C C . SER A 1 228 ? -17.908 5.134 31.516 1.00 49.12 228 SER A C 1
ATOM 1850 O O . SER A 1 228 ? -18.398 6.262 31.612 1.00 49.12 228 SER A O 1
ATOM 1852 N N . SER A 1 229 ? -18.565 4.052 31.918 1.00 48.00 229 SER A N 1
ATOM 1853 C CA . SER A 1 229 ? -19.888 4.086 32.547 1.00 48.00 229 SER A CA 1
ATOM 1854 C C . SER A 1 229 ? -19.944 4.986 33.793 1.00 48.00 229 SER A C 1
ATOM 1856 O O . SER A 1 229 ? -21.018 5.484 34.117 1.00 48.00 229 SER A O 1
ATOM 1858 N N . GLU A 1 230 ? -18.801 5.268 34.428 1.00 48.75 230 GLU A N 1
ATOM 1859 C CA . GLU A 1 230 ? -18.657 6.261 35.505 1.00 48.75 230 GLU A CA 1
ATOM 1860 C C . GLU A 1 230 ? -18.954 7.693 35.033 1.00 48.75 230 GLU A C 1
ATOM 1862 O O . GLU A 1 230 ? -19.763 8.382 35.645 1.00 48.75 230 GLU A O 1
ATOM 1867 N N . VAL A 1 231 ? -18.427 8.119 33.879 1.00 53.19 231 VAL A N 1
ATOM 1868 C CA . VAL A 1 231 ? -18.642 9.484 33.356 1.00 53.19 231 VAL A CA 1
ATOM 1869 C C . VAL A 1 231 ? -20.098 9.711 32.941 1.00 53.19 231 VAL A C 1
ATOM 1871 O O . VAL A 1 231 ? -20.595 10.832 33.002 1.00 53.19 231 VAL A O 1
ATOM 1874 N N . ILE A 1 232 ? -20.821 8.662 32.528 1.00 54.72 232 ILE A N 1
ATOM 1875 C CA . ILE A 1 232 ? -22.254 8.785 32.216 1.00 54.72 232 ILE A CA 1
ATOM 1876 C C . ILE A 1 232 ? -23.058 9.071 33.484 1.00 54.72 232 ILE A C 1
ATOM 1878 O O . ILE A 1 232 ? -24.021 9.832 33.408 1.00 54.72 232 ILE A O 1
ATOM 1882 N N . LEU A 1 233 ? -22.687 8.497 34.632 1.00 57.62 233 LEU A N 1
ATOM 1883 C CA . LEU A 1 233 ? -23.415 8.688 35.887 1.00 57.62 233 LEU A CA 1
ATOM 1884 C C . LEU A 1 233 ? -23.306 10.128 36.402 1.00 57.62 233 LEU A C 1
ATOM 1886 O O . LEU A 1 233 ? -24.331 10.653 36.845 1.00 57.62 233 LEU A O 1
ATOM 1890 N N . ASP A 1 234 ? -22.152 10.769 36.203 1.00 55.22 234 ASP A N 1
ATOM 1891 C CA . ASP A 1 234 ? -21.852 12.141 36.644 1.00 55.22 234 ASP A CA 1
ATOM 1892 C C . ASP A 1 234 ? -22.376 13.249 35.712 1.00 55.22 234 ASP A C 1
ATOM 1894 O O . ASP A 1 234 ? -22.342 14.432 36.058 1.00 55.22 234 ASP A O 1
ATOM 1898 N N . LEU A 1 235 ? -22.882 12.911 34.519 1.00 61.16 235 LEU A N 1
ATOM 1899 C CA . LEU A 1 235 ? -23.454 13.914 33.619 1.00 61.16 235 LEU A CA 1
ATOM 1900 C C . LEU A 1 235 ? -24.815 14.415 34.139 1.00 61.16 235 LEU A C 1
ATOM 1902 O O . LEU A 1 235 ? -25.682 13.592 34.460 1.00 61.16 235 LEU A O 1
ATOM 1906 N N . PRO A 1 236 ? -25.063 15.743 34.125 1.00 63.50 236 PRO A N 1
ATOM 1907 C CA . PRO A 1 236 ? -26.376 16.290 34.448 1.00 63.50 236 PRO A CA 1
ATOM 1908 C C . PRO A 1 236 ? -27.445 15.686 33.523 1.00 63.50 236 PRO A C 1
ATOM 1910 O O . PRO A 1 236 ? -27.183 15.451 32.335 1.00 63.50 236 PRO A O 1
ATOM 1913 N N . GLU A 1 237 ? -28.638 15.404 34.064 1.00 59.53 237 GLU A N 1
ATOM 1914 C CA . GLU A 1 237 ? -29.674 14.582 33.407 1.00 59.53 237 GLU A CA 1
ATOM 1915 C C . GLU A 1 237 ? -30.047 15.043 31.988 1.00 59.53 237 GLU A C 1
ATOM 1917 O O . GLU A 1 237 ? -30.337 14.217 31.118 1.00 59.53 237 GLU A O 1
ATOM 1922 N N . GLU A 1 238 ? -29.981 16.345 31.707 1.00 54.88 238 GLU A N 1
ATOM 1923 C CA . GLU A 1 238 ? -30.271 16.891 30.375 1.00 54.88 238 GLU A CA 1
ATOM 1924 C C . GLU A 1 238 ? -29.303 16.378 29.296 1.00 54.88 238 GLU A C 1
ATOM 1926 O O . GLU A 1 238 ? -29.696 16.120 28.154 1.00 54.88 238 GLU A O 1
ATOM 1931 N N . THR A 1 239 ? -28.040 16.150 29.656 1.00 52.50 239 THR A N 1
ATOM 1932 C CA . THR A 1 239 ? -27.017 15.602 28.754 1.00 52.50 239 THR A CA 1
ATOM 1933 C C . THR A 1 239 ? -27.162 14.097 28.539 1.00 52.50 239 THR A C 1
ATOM 1935 O O . THR A 1 239 ? -26.800 13.613 27.462 1.00 52.50 239 THR A O 1
ATOM 1938 N N . LYS A 1 240 ? -27.726 13.359 29.512 1.00 49.56 240 LYS A N 1
ATOM 1939 C CA . LYS A 1 240 ? -28.041 11.924 29.366 1.00 49.56 240 LYS A CA 1
ATOM 1940 C C . LYS A 1 240 ? -29.067 11.708 28.254 1.00 49.56 240 LYS A C 1
ATOM 1942 O O . LYS A 1 240 ? -28.840 10.859 27.392 1.00 49.56 240 LYS A O 1
ATOM 1947 N N . LYS A 1 241 ? -30.126 12.530 28.203 1.00 45.97 241 LYS A N 1
ATOM 1948 C CA . LYS A 1 241 ? -31.183 12.454 27.170 1.00 45.97 241 LYS A CA 1
ATOM 1949 C C . LYS A 1 241 ? -30.683 12.763 25.755 1.00 45.97 241 LYS A C 1
ATOM 1951 O O . LYS A 1 241 ? -31.170 12.179 24.797 1.00 45.97 241 LYS A O 1
ATOM 1956 N N . ARG A 1 242 ? -29.687 13.645 25.603 1.00 46.31 242 ARG A N 1
ATOM 1957 C CA . ARG A 1 242 ? -29.148 14.023 24.280 1.00 46.31 242 ARG A CA 1
ATOM 1958 C C . ARG A 1 242 ? -28.235 12.954 23.659 1.00 46.31 242 ARG A C 1
ATOM 1960 O O . ARG A 1 242 ? -28.045 12.959 22.450 1.00 46.31 242 ARG A O 1
ATOM 1967 N N . LYS A 1 243 ? -27.657 12.058 24.467 1.00 39.56 243 LYS A N 1
ATOM 1968 C CA . LYS A 1 243 ? -26.744 10.992 24.008 1.00 39.56 243 LYS A CA 1
ATOM 1969 C C . LYS A 1 243 ? -27.407 9.612 23.873 1.00 39.56 243 LYS A C 1
ATOM 1971 O O . LYS A 1 243 ? -26.744 8.682 23.431 1.00 39.56 243 LYS A O 1
ATOM 1976 N N . THR A 1 244 ? -28.674 9.468 24.268 1.00 35.38 244 THR A N 1
ATOM 1977 C CA . THR A 1 244 ? -29.427 8.195 24.260 1.00 35.38 244 THR A CA 1
ATOM 1978 C C . THR A 1 244 ? -30.400 8.039 23.084 1.00 35.38 244 THR A C 1
ATOM 1980 O O . THR A 1 244 ? -31.131 7.052 23.046 1.00 35.38 244 THR A O 1
ATOM 1983 N N . ILE A 1 245 ? -30.392 8.958 22.112 1.00 33.53 245 ILE A N 1
ATOM 1984 C CA . ILE A 1 245 ? -31.193 8.881 20.876 1.00 33.53 245 ILE A CA 1
ATOM 1985 C C . ILE A 1 245 ? -30.278 8.571 19.692 1.00 33.53 245 ILE A C 1
ATOM 1987 O O . ILE A 1 245 ? -29.251 9.275 19.561 1.00 33.53 245 ILE A O 1
#

InterPro domains:
  IPR011701 Major facilitator superfamily [PF07690] (13-146)
  IPR036259 MFS transporter superfamily [G3DSA:1.20.1250.20] (1-174)
  IPR036259 MFS transporter superfamily [SSF103473] (2-148)
  IPR050382 Major Facilitator Superfamily Sodium/Anion Cotransporter [PTHR11662] (1-159)